Protein AF-A0A401GDJ6-F1 (afdb_monomer_lite)

Foldseek 3Di:
DDDDDDDDDDDDDDDDPDDDDDDDDDDDDDDDDDDDDDDDDDDDDDDDDDDDDDDDDDDDDDDPPDDPDPQQADWAWEFAQALVDRGTDIDIDTLPDFLVNVVVVNCVRNVCPVPPDDFFKWKDWPPDDPPDDTHTSDDRVSSNVVSVVQVVVCVVVVNPHIYMYIDTPVVVSVVSNVVVPPPPPPPPDDDDDDDDDDDDDDDDDDDPPCPVVVLVVLLVVQLVVQQPPPVPHNPFGWDQDPVRDTDTDDPVNVVVCSVVVVVPD

Radius of gyration: 34.54 Å; chains: 1; bounding box: 109×65×99 Å

Secondary structure (DSSP, 8-state):
--------------------------------------------------------------------SSGGG-EEEEEEE-SSSSSEEEEEEETT--HHHHHHHHHHHHT-TT-SSPPPPEEEETTS-TTSPPEE--SHHHHHHHHHHHHHHHHHTTSPPPPEEEE--HHHHHHHHHHH-PPP---S--PPP--------------TTHHHHHHHHHHHHHHHHHTT-TTT-TT--EEE-TTS-EEEPPHHHHHHHHHHHTS--

Sequence (265 aa):
MLQPDGERSDGAEETVVDDPLPNELSDAPSVKAVDKPKPKSKPHKALKKASTISKKKPVAKEVVEESSESTKDKKIVLLVSQARSEGSQRLSLTRGTSFEDALEIIHETIGCVDVTRKPSLSYKLWTATVKSDAINLGSEEDWAKCIGDIVDAENKKKGVTVPVKIVVPEQYMEFLRAHSKRPAAKPKGKKPALLNLDNSDPNDEGEDEGMAEKEKGFLTQLEKTLNNCQRCGTSKWCKIDQGGNHVNLTFNQHCGWQPALTVSH

pLDDT: mean 74.42, std 20.0, range [40.34, 97.88]

Structure (mmCIF, N/CA/C/O backbone):
data_AF-A0A401GDJ6-F1
#
_entry.id   AF-A0A401GDJ6-F1
#
loop_
_atom_site.group_PDB
_atom_site.id
_atom_site.type_symbol
_atom_site.label_atom_id
_atom_site.label_alt_id
_atom_site.label_comp_id
_atom_site.label_asym_id
_atom_site.label_entity_id
_atom_site.label_seq_id
_atom_site.pdbx_PDB_ins_code
_atom_site.Cartn_x
_atom_site.Cartn_y
_atom_site.Cartn_z
_atom_site.occupancy
_atom_site.B_iso_or_equiv
_atom_site.auth_seq_id
_atom_site.auth_comp_id
_atom_site.auth_asym_id
_atom_site.auth_atom_id
_atom_site.pdbx_PDB_model_num
ATOM 1 N N . MET A 1 1 ? 71.194 2.644 27.653 1.00 44.16 1 MET A N 1
ATOM 2 C CA . MET A 1 1 ? 71.837 3.680 26.824 1.00 44.16 1 MET A CA 1
ATOM 3 C C . MET A 1 1 ? 70.841 4.119 25.767 1.00 44.16 1 MET A C 1
ATOM 5 O O . MET A 1 1 ? 70.381 3.268 25.026 1.00 44.16 1 MET A O 1
ATOM 9 N N . LEU A 1 2 ? 70.538 5.420 25.783 1.00 49.56 2 LEU A N 1
ATOM 10 C CA . LEU A 1 2 ? 70.108 6.279 24.672 1.00 49.56 2 LEU A CA 1
ATOM 11 C C . LEU A 1 2 ? 68.802 5.935 23.931 1.00 49.56 2 LEU A C 1
ATOM 13 O O . LEU A 1 2 ? 68.778 5.166 22.977 1.00 49.56 2 LEU A O 1
ATOM 17 N N . GLN A 1 3 ? 67.746 6.646 24.342 1.00 53.81 3 GLN A N 1
ATOM 18 C CA . GLN A 1 3 ? 66.788 7.247 23.408 1.00 53.81 3 GLN A CA 1
ATOM 19 C C . GLN A 1 3 ? 67.531 8.172 22.426 1.00 53.81 3 GLN A C 1
ATOM 21 O O . GLN A 1 3 ? 68.592 8.707 22.773 1.00 53.81 3 GLN A O 1
ATOM 26 N N . PRO A 1 4 ? 66.950 8.403 21.242 1.00 66.00 4 PRO A N 1
ATOM 27 C CA . PRO A 1 4 ? 66.710 9.797 20.891 1.00 66.00 4 PRO A CA 1
ATOM 28 C C . PRO A 1 4 ? 65.297 10.074 20.366 1.00 66.00 4 PRO A C 1
ATOM 30 O O . PRO A 1 4 ? 64.699 9.296 19.624 1.00 66.00 4 PRO A O 1
ATOM 33 N N . ASP A 1 5 ? 64.834 11.237 20.805 1.00 59.84 5 ASP A N 1
ATOM 34 C CA . ASP A 1 5 ? 63.714 12.055 20.365 1.00 59.84 5 ASP A CA 1
ATOM 35 C C . ASP A 1 5 ? 63.804 12.524 18.901 1.00 59.84 5 ASP A C 1
ATOM 37 O O . ASP A 1 5 ? 64.889 12.624 18.328 1.00 59.84 5 ASP A O 1
ATOM 41 N N . GLY A 1 6 ? 62.650 12.931 18.360 1.00 50.62 6 GLY A N 1
ATOM 42 C CA . GLY A 1 6 ? 62.515 13.746 17.146 1.00 50.62 6 GLY A CA 1
ATOM 43 C C . GLY A 1 6 ? 61.484 13.157 16.174 1.00 50.62 6 GLY A C 1
ATOM 44 O O . GLY A 1 6 ? 61.516 11.970 15.897 1.00 50.62 6 GLY A O 1
ATOM 45 N N . GLU A 1 7 ? 60.510 13.868 15.614 1.00 57.75 7 GLU A N 1
ATOM 46 C CA . GLU A 1 7 ? 60.234 15.295 15.586 1.00 57.75 7 GLU A CA 1
ATOM 47 C C . GLU A 1 7 ? 58.733 15.542 15.377 1.00 57.75 7 GLU A C 1
ATOM 49 O O . GLU A 1 7 ? 57.966 14.731 14.862 1.00 57.75 7 GLU A O 1
ATOM 54 N N . ARG A 1 8 ? 58.376 16.735 15.821 1.00 56.50 8 ARG A N 1
ATOM 55 C CA . ARG A 1 8 ? 57.137 17.489 15.740 1.00 56.50 8 ARG A CA 1
ATOM 56 C C . ARG A 1 8 ? 56.761 17.837 14.291 1.00 56.50 8 ARG A C 1
ATOM 58 O O . ARG A 1 8 ? 57.614 18.238 13.508 1.00 56.50 8 ARG A O 1
ATOM 65 N N . SER A 1 9 ? 55.471 17.811 13.966 1.00 62.06 9 SER A N 1
ATOM 66 C CA . SER A 1 9 ? 54.908 18.693 12.935 1.00 62.06 9 SER A CA 1
ATOM 67 C C . SER A 1 9 ? 53.507 19.136 13.337 1.00 62.06 9 SER A C 1
ATOM 69 O O . SER A 1 9 ? 52.541 18.379 13.289 1.00 62.06 9 SER A O 1
ATOM 71 N N . ASP A 1 10 ? 53.478 20.383 13.802 1.00 53.69 10 ASP A N 1
ATOM 72 C CA . ASP A 1 10 ? 52.322 21.260 13.900 1.00 53.69 10 ASP A CA 1
ATOM 73 C C . ASP A 1 10 ? 51.739 21.557 12.505 1.00 53.69 10 ASP A C 1
ATOM 75 O O . ASP A 1 10 ? 52.491 21.752 11.551 1.00 53.69 10 ASP A O 1
ATOM 79 N N . GLY A 1 11 ? 50.417 21.738 12.444 1.00 45.34 11 GLY A N 1
ATOM 80 C CA . GLY A 1 11 ? 49.814 22.804 11.636 1.00 45.34 11 GLY A CA 1
ATOM 81 C C . GLY A 1 11 ? 49.193 22.427 10.288 1.00 45.34 11 GLY A C 1
ATOM 82 O O . GLY A 1 11 ? 49.900 22.207 9.313 1.00 45.34 11 GLY A O 1
ATOM 83 N N . ALA A 1 12 ? 47.857 22.460 10.239 1.00 51.00 12 ALA A N 1
ATOM 84 C CA . ALA A 1 12 ? 47.037 23.154 9.227 1.00 51.00 12 ALA A CA 1
ATOM 85 C C . ALA A 1 12 ? 45.558 22.832 9.529 1.00 51.00 12 ALA A C 1
ATOM 87 O O . ALA A 1 12 ? 45.098 21.715 9.321 1.00 51.00 12 ALA A O 1
ATOM 88 N N . GLU A 1 13 ? 44.899 23.679 10.317 1.00 59.06 13 GLU A N 1
ATOM 89 C CA . GLU A 1 13 ? 43.965 24.715 9.838 1.00 59.06 13 GLU A CA 1
ATOM 90 C C . GLU A 1 13 ? 42.582 24.159 9.460 1.00 59.06 13 GLU A C 1
ATOM 92 O O . GLU A 1 13 ? 42.305 23.756 8.332 1.00 59.06 13 GLU A O 1
ATOM 97 N N . GLU A 1 14 ? 41.694 24.196 10.461 1.00 50.81 14 GLU A N 1
ATOM 98 C CA . GLU A 1 14 ? 40.249 24.288 10.275 1.00 50.81 14 GLU A CA 1
ATOM 99 C C . GLU A 1 14 ? 39.927 25.512 9.411 1.00 50.81 14 GLU A C 1
ATOM 101 O O . GLU A 1 14 ? 40.161 26.650 9.813 1.00 50.81 14 GLU A O 1
ATOM 106 N N . THR A 1 15 ? 39.332 25.285 8.244 1.00 52.88 15 THR A N 1
ATOM 107 C CA . THR A 1 15 ? 38.603 26.331 7.525 1.00 52.88 15 THR A CA 1
ATOM 108 C C . THR A 1 15 ? 37.113 26.095 7.724 1.00 52.88 15 THR A C 1
ATOM 110 O O . THR A 1 15 ? 36.468 25.305 7.038 1.00 52.88 15 THR A O 1
ATOM 113 N N . VAL A 1 16 ? 36.580 26.791 8.727 1.00 52.69 16 VAL A N 1
ATOM 114 C CA . VAL A 1 16 ? 35.154 27.066 8.890 1.00 52.69 16 VAL A CA 1
ATOM 115 C C . VAL A 1 16 ? 34.752 27.977 7.731 1.00 52.69 16 VAL A C 1
ATOM 117 O O . VAL A 1 16 ? 35.078 29.162 7.727 1.00 52.69 16 VAL A O 1
ATOM 120 N N . VAL A 1 17 ? 34.098 27.421 6.712 1.00 59.78 17 VAL A N 1
ATOM 121 C CA . VAL A 1 17 ? 33.403 28.234 5.710 1.00 59.78 17 VAL A CA 1
ATOM 122 C C . VAL A 1 17 ? 32.010 28.543 6.236 1.00 59.78 17 VAL A C 1
ATOM 124 O O . VAL A 1 17 ? 31.116 27.701 6.258 1.00 59.78 17 VAL A O 1
ATOM 127 N N . ASP A 1 18 ? 31.921 29.768 6.737 1.00 57.28 18 ASP A N 1
ATOM 128 C CA . ASP A 1 18 ? 30.730 30.487 7.154 1.00 57.28 18 ASP A CA 1
ATOM 129 C C . ASP A 1 18 ? 29.690 30.512 6.020 1.00 57.28 18 ASP A C 1
ATOM 131 O O . ASP A 1 18 ? 30.022 30.737 4.854 1.00 57.28 18 ASP A O 1
ATOM 135 N N . ASP A 1 19 ? 28.445 30.234 6.392 1.00 52.53 19 ASP A N 1
ATOM 136 C CA . ASP A 1 19 ? 27.246 30.186 5.561 1.00 52.53 19 ASP A CA 1
ATOM 137 C C . ASP A 1 19 ? 26.635 31.597 5.462 1.00 52.53 19 ASP A C 1
ATOM 139 O O . ASP A 1 19 ? 26.074 32.087 6.447 1.00 52.53 19 ASP A O 1
ATOM 143 N N . PRO A 1 20 ? 26.704 32.291 4.308 1.00 64.94 20 PRO A N 1
ATOM 144 C CA . PRO A 1 20 ? 25.915 33.494 4.116 1.00 64.94 20 PRO A CA 1
ATOM 145 C C . PRO A 1 20 ? 24.519 33.126 3.603 1.00 64.94 20 PRO A C 1
ATOM 147 O O . PRO A 1 20 ? 24.290 32.974 2.401 1.00 64.94 20 PRO A O 1
ATOM 150 N N . LEU A 1 21 ? 23.563 33.065 4.530 1.00 56.19 21 LEU A N 1
ATOM 151 C CA . LEU A 1 21 ? 22.137 33.233 4.248 1.00 56.19 21 LEU A CA 1
ATOM 152 C C . LEU A 1 21 ? 21.886 34.575 3.530 1.00 56.19 21 LEU A C 1
ATOM 154 O O . LEU A 1 21 ? 22.148 35.630 4.117 1.00 56.19 21 LEU A O 1
ATOM 158 N N . PRO A 1 22 ? 21.278 34.598 2.331 1.00 63.59 22 PRO A N 1
ATOM 159 C CA . PRO A 1 22 ? 20.663 35.811 1.820 1.00 63.59 22 PRO A CA 1
ATOM 160 C C . PRO A 1 22 ? 19.285 35.994 2.468 1.00 63.59 22 PRO A C 1
ATOM 162 O O . PRO A 1 22 ? 18.273 35.432 2.050 1.00 63.59 22 PRO A O 1
ATOM 165 N N . ASN A 1 23 ? 19.272 36.811 3.516 1.00 54.41 23 ASN A N 1
ATOM 166 C CA . ASN A 1 23 ? 18.102 37.539 3.980 1.00 54.41 23 ASN A CA 1
ATOM 167 C C . ASN A 1 23 ? 17.940 38.773 3.087 1.00 54.41 23 ASN A C 1
ATOM 169 O O . ASN A 1 23 ? 18.720 39.696 3.267 1.00 54.41 23 ASN A O 1
ATOM 173 N N . GLU A 1 24 ? 16.952 38.824 2.186 1.00 54.72 24 GLU A N 1
ATOM 174 C CA . GLU A 1 24 ? 16.403 40.107 1.724 1.00 54.72 24 GLU A CA 1
ATOM 175 C C . GLU A 1 24 ? 14.886 40.059 1.509 1.00 54.72 24 GLU A C 1
ATOM 177 O O . GLU A 1 24 ? 14.325 39.236 0.785 1.00 54.72 24 GLU A O 1
ATOM 182 N N . LEU A 1 25 ? 14.260 41.001 2.215 1.00 53.94 25 LEU A N 1
ATOM 183 C CA . LEU A 1 25 ? 12.883 41.451 2.151 1.00 53.94 25 LEU A CA 1
ATOM 184 C C . LEU A 1 25 ? 12.511 41.985 0.763 1.00 53.94 25 LEU A C 1
ATOM 186 O O . LEU A 1 25 ? 13.298 42.678 0.128 1.00 53.94 25 LEU A O 1
ATOM 190 N N . SER A 1 26 ? 11.254 41.779 0.370 1.00 52.84 26 SER A N 1
ATOM 191 C CA . SER A 1 26 ? 10.421 42.682 -0.455 1.00 52.84 26 SER A CA 1
ATOM 192 C C . SER A 1 26 ? 9.142 41.920 -0.829 1.00 52.84 26 SER A C 1
ATOM 194 O O . SER A 1 26 ? 9.169 40.712 -1.020 1.00 52.84 26 SER A O 1
ATOM 196 N N . ASP A 1 27 ? 7.945 42.468 -0.956 1.00 55.56 27 ASP A N 1
ATOM 197 C CA . ASP A 1 27 ? 7.336 43.744 -0.611 1.00 55.56 27 ASP A CA 1
ATOM 198 C C . ASP A 1 27 ? 5.822 43.442 -0.649 1.00 55.56 27 ASP A C 1
ATOM 200 O O . ASP A 1 27 ? 5.357 42.661 -1.488 1.00 55.56 27 ASP A O 1
ATOM 204 N N . ALA A 1 28 ? 5.042 43.985 0.279 1.00 50.75 28 ALA A N 1
ATOM 205 C CA . ALA A 1 28 ? 3.606 43.740 0.358 1.00 50.75 28 ALA A CA 1
ATOM 206 C C . ALA A 1 28 ? 2.836 44.895 -0.295 1.00 50.75 28 ALA A C 1
ATOM 208 O O . ALA A 1 28 ? 2.932 46.019 0.196 1.00 50.75 28 ALA A O 1
ATOM 209 N N . PRO A 1 29 ? 1.958 44.665 -1.289 1.00 62.88 29 PRO A N 1
ATOM 210 C CA . PRO A 1 29 ? 0.959 45.663 -1.632 1.00 62.88 29 PRO A CA 1
ATOM 211 C C . PRO A 1 29 ? -0.306 45.497 -0.779 1.00 62.88 29 PRO A C 1
ATOM 213 O O . PRO A 1 29 ? -1.136 44.606 -0.960 1.00 62.88 29 PRO A O 1
ATOM 216 N N . SER A 1 30 ? -0.438 46.447 0.142 1.00 55.00 30 SER A N 1
ATOM 217 C CA . SER A 1 30 ? -1.667 46.887 0.798 1.00 55.00 30 SER A CA 1
ATOM 218 C C . SER A 1 30 ? -2.717 47.334 -0.227 1.00 55.00 30 SER A C 1
ATOM 220 O O . SER A 1 30 ? -2.467 48.260 -0.997 1.00 55.00 30 SER A O 1
ATOM 222 N N . VAL A 1 31 ? -3.922 46.751 -0.194 1.00 56.28 31 VAL A N 1
ATOM 223 C CA . VAL A 1 31 ? -5.122 47.374 -0.777 1.00 56.28 31 VAL A CA 1
ATOM 224 C C . VAL A 1 31 ? -6.309 47.315 0.179 1.00 56.28 31 VAL A C 1
ATOM 226 O O . VAL A 1 31 ? -6.546 46.345 0.894 1.00 56.28 31 VAL A O 1
ATOM 229 N N . LYS A 1 32 ? -6.992 48.457 0.213 1.00 53.06 32 LYS A N 1
ATOM 230 C CA . LYS A 1 32 ? -7.881 48.963 1.254 1.00 53.06 32 LYS A CA 1
ATOM 231 C C . LYS A 1 32 ? -9.305 48.407 1.174 1.00 53.06 32 LYS A C 1
ATOM 233 O O . LYS A 1 32 ? -9.806 48.039 0.118 1.00 53.06 32 LYS A O 1
ATOM 238 N N . ALA A 1 33 ? -9.945 48.463 2.337 1.00 49.34 33 ALA A N 1
ATOM 239 C CA . ALA A 1 33 ? -11.353 48.232 2.625 1.00 49.34 33 ALA A CA 1
ATOM 240 C C . ALA A 1 33 ? -12.342 49.096 1.817 1.00 49.34 33 ALA A C 1
ATOM 242 O O . ALA A 1 33 ? -12.068 50.265 1.547 1.00 49.34 33 ALA A O 1
ATOM 243 N N . VAL A 1 34 ? -13.548 48.553 1.594 1.00 53.41 34 VAL A N 1
ATOM 244 C CA . VAL A 1 34 ? -14.809 49.308 1.475 1.00 53.41 34 VAL A CA 1
ATOM 245 C C . VAL A 1 34 ? -15.905 48.592 2.281 1.00 53.41 34 VAL A C 1
ATOM 247 O O . VAL A 1 34 ? -15.944 47.368 2.383 1.00 53.41 34 VAL A O 1
ATOM 250 N N . ASP A 1 35 ? -16.744 49.415 2.901 1.00 48.50 35 ASP A N 1
ATOM 251 C CA . ASP A 1 35 ? -17.535 49.229 4.116 1.00 48.50 35 ASP A CA 1
ATOM 252 C C . ASP A 1 35 ? -19.052 49.071 3.807 1.00 48.50 35 ASP A C 1
ATOM 254 O O . ASP A 1 35 ? -19.576 49.830 2.997 1.00 48.50 35 ASP A O 1
ATOM 258 N N . LYS A 1 36 ? -19.743 48.185 4.563 1.00 52.12 36 LYS A N 1
ATOM 259 C CA . LYS A 1 36 ? -21.159 48.254 5.068 1.00 52.12 36 LYS A CA 1
ATOM 260 C C . LYS A 1 36 ? -22.384 48.220 4.102 1.00 52.12 36 LYS A C 1
ATOM 262 O O . LYS A 1 36 ? -22.220 48.447 2.913 1.00 52.12 36 LYS A O 1
ATOM 267 N N . PRO A 1 37 ? -23.661 48.085 4.591 1.00 55.03 37 PRO A N 1
ATOM 268 C CA . PRO A 1 37 ? -24.220 47.531 5.863 1.00 55.03 37 PRO A CA 1
ATOM 269 C C . PRO A 1 37 ? -25.553 46.686 5.771 1.00 55.03 37 PRO A C 1
ATOM 271 O O . PRO A 1 37 ? -26.359 46.920 4.885 1.00 55.03 37 PRO A O 1
ATOM 274 N N . LYS A 1 38 ? -25.798 45.805 6.787 1.00 50.12 38 LYS A N 1
ATOM 275 C CA . LYS A 1 38 ? -27.033 45.417 7.593 1.00 50.12 38 LYS A CA 1
ATOM 276 C C . LYS A 1 38 ? -28.486 45.390 6.987 1.00 50.12 38 LYS A C 1
ATOM 278 O O . LYS A 1 38 ? -28.727 46.011 5.969 1.00 50.12 38 LYS A O 1
ATOM 283 N N . PRO A 1 39 ? -29.562 44.963 7.724 1.00 62.47 39 PRO A N 1
ATOM 284 C CA . PRO A 1 39 ? -29.829 43.847 8.678 1.00 62.47 39 PRO A CA 1
ATOM 285 C C . PRO A 1 39 ? -31.218 43.141 8.456 1.00 62.47 39 PRO A C 1
ATOM 287 O O . PRO A 1 39 ? -32.022 43.621 7.665 1.00 62.47 39 PRO A O 1
ATOM 290 N N . LYS A 1 40 ? -31.550 42.075 9.227 1.00 47.69 40 LYS A N 1
ATOM 291 C CA . LYS A 1 40 ? -32.901 41.649 9.753 1.00 47.69 40 LYS A CA 1
ATOM 292 C C . LYS A 1 40 ? -32.753 40.253 10.422 1.00 47.69 40 LYS A C 1
ATOM 294 O O . LYS A 1 40 ? -32.312 39.335 9.752 1.00 47.69 40 LYS A O 1
ATOM 299 N N . SER A 1 41 ? -32.780 40.067 11.756 1.00 44.72 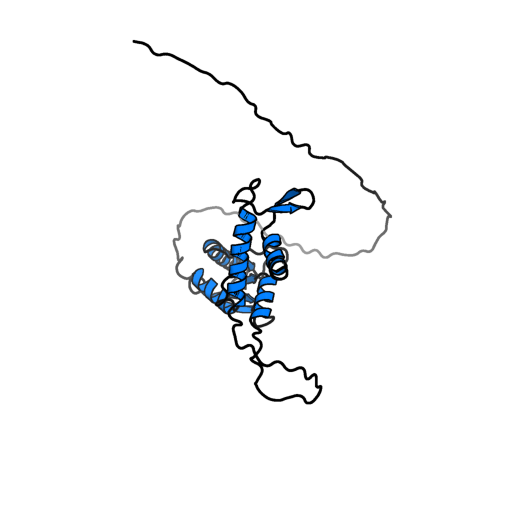41 SER A N 1
ATOM 300 C CA . SER A 1 41 ? -33.922 39.974 12.713 1.00 44.72 41 SER A CA 1
ATOM 301 C C . SER A 1 41 ? -34.962 38.900 12.300 1.00 44.72 41 SER A C 1
ATOM 303 O O . SER A 1 41 ? -35.372 38.905 11.150 1.00 44.72 41 SER A O 1
ATOM 305 N N . LYS A 1 42 ? -35.449 37.919 13.092 1.00 55.03 42 LYS A N 1
ATOM 306 C CA . LYS A 1 42 ? -35.684 37.667 14.545 1.00 55.03 42 LYS A CA 1
ATOM 307 C C . LYS A 1 42 ? -35.789 36.105 14.789 1.00 55.03 42 LYS A C 1
ATOM 309 O O . LYS A 1 42 ? -35.286 35.378 13.945 1.00 55.03 42 LYS A O 1
ATOM 314 N N . PRO A 1 43 ? -36.541 35.536 15.773 1.00 53.09 43 PRO A N 1
ATOM 315 C CA . PRO A 1 43 ? -36.258 35.359 17.211 1.00 53.09 43 PRO A CA 1
ATOM 316 C C . PRO A 1 43 ? -36.354 33.898 17.769 1.00 53.09 43 PRO A C 1
ATOM 318 O O . PRO A 1 43 ? -37.051 33.046 17.238 1.00 53.09 43 PRO A O 1
ATOM 321 N N . HIS A 1 44 ? -35.721 33.696 18.936 1.00 43.28 44 HIS A N 1
ATOM 322 C CA . HIS A 1 44 ? -36.062 32.861 20.116 1.00 43.28 44 HIS A CA 1
ATOM 323 C C . HIS A 1 44 ? -36.844 31.524 20.003 1.00 43.28 44 HIS A C 1
ATOM 325 O O . HIS A 1 44 ? -38.048 31.517 19.764 1.00 43.28 44 HIS A O 1
ATOM 331 N N . LYS A 1 45 ? -36.252 30.446 20.554 1.00 42.31 45 LYS A N 1
ATOM 332 C CA . LYS A 1 45 ? -36.901 29.690 21.649 1.00 42.31 45 LYS A CA 1
ATOM 333 C C . LYS A 1 45 ? -35.892 28.982 22.557 1.00 42.31 45 LYS A C 1
ATOM 335 O O . LYS A 1 45 ? -35.130 28.121 22.136 1.00 42.31 45 LYS A O 1
ATOM 340 N N . ALA A 1 46 ? -35.918 29.380 23.824 1.00 47.19 46 ALA A N 1
ATOM 341 C CA . ALA A 1 46 ? -35.263 28.708 24.931 1.00 47.19 46 ALA A CA 1
ATOM 342 C C . ALA A 1 46 ? -36.085 27.487 25.365 1.00 47.19 46 ALA A C 1
ATOM 344 O O . ALA A 1 46 ? -37.310 27.579 25.443 1.00 47.19 46 ALA A O 1
ATOM 345 N N . LEU A 1 47 ? -35.423 26.406 25.782 1.00 48.31 47 LEU A N 1
ATOM 346 C CA . LEU A 1 47 ? -35.918 25.626 26.910 1.00 48.31 47 LEU A CA 1
ATOM 347 C C . LEU A 1 47 ? -34.757 25.019 27.701 1.00 48.31 47 LEU A C 1
ATOM 349 O O . LEU A 1 47 ? -33.936 24.260 27.200 1.00 48.31 47 LEU A O 1
ATOM 353 N N . LYS A 1 48 ? -34.721 25.432 28.964 1.00 46.50 48 LYS A N 1
ATOM 354 C CA . LYS A 1 48 ? -33.883 24.947 30.053 1.00 46.50 48 LYS A CA 1
ATOM 355 C C . LYS A 1 48 ? -34.230 23.487 30.362 1.00 46.50 48 LYS A C 1
ATOM 357 O O . LYS A 1 48 ? -35.410 23.148 30.350 1.00 46.50 48 LYS A O 1
ATOM 362 N N . LYS A 1 49 ? -33.248 22.708 30.821 1.00 46.72 49 LYS A N 1
ATOM 363 C CA . LYS A 1 49 ? -33.364 21.945 32.076 1.00 46.72 49 LYS A CA 1
ATOM 364 C C . LYS A 1 49 ? -31.988 21.487 32.558 1.00 46.72 49 LYS A C 1
ATOM 366 O O . LYS A 1 49 ? -31.285 20.744 31.887 1.00 46.72 49 LYS A O 1
ATOM 371 N N . ALA A 1 50 ? -31.639 21.985 33.738 1.00 44.66 50 ALA A N 1
ATOM 372 C CA . ALA A 1 50 ? -30.599 21.454 34.597 1.00 44.66 50 ALA A CA 1
ATOM 373 C C . ALA A 1 50 ? -31.059 20.119 35.205 1.00 44.66 50 ALA A C 1
ATOM 375 O O . ALA A 1 50 ? -32.242 19.971 35.504 1.00 44.66 50 ALA A O 1
ATOM 376 N N . SER A 1 51 ? -30.128 19.194 35.438 1.00 44.62 51 SER A N 1
ATOM 377 C CA . SER A 1 51 ? -30.183 18.251 36.563 1.00 44.62 51 SER A CA 1
ATOM 378 C C . SER A 1 51 ? -28.795 17.611 36.711 1.00 44.62 51 SER A C 1
ATOM 380 O O . SER A 1 51 ? -28.342 16.911 35.817 1.00 44.62 51 SER A O 1
ATOM 382 N N . THR A 1 52 ? -27.956 18.123 37.605 1.00 40.34 52 THR A N 1
ATOM 383 C CA . THR A 1 52 ? -27.740 17.679 38.997 1.00 40.34 52 THR A CA 1
ATOM 384 C C . THR A 1 52 ? -26.492 16.806 39.102 1.00 40.34 52 THR A C 1
ATOM 386 O O . THR A 1 52 ? -26.425 15.671 38.645 1.00 40.34 52 THR A O 1
ATOM 389 N N . ILE A 1 53 ? -25.495 17.414 39.736 1.00 47.62 53 ILE A N 1
ATOM 390 C CA . ILE A 1 53 ? -24.278 16.835 40.293 1.00 47.62 53 ILE A CA 1
ATOM 391 C C . ILE A 1 53 ? -24.613 15.629 41.178 1.00 47.62 53 ILE A C 1
ATOM 393 O O . ILE A 1 53 ? -25.446 15.723 42.076 1.00 47.62 53 ILE A O 1
ATOM 397 N N . SER A 1 54 ? -23.872 14.533 41.023 1.00 47.06 54 SER A N 1
ATOM 398 C CA . SER A 1 54 ? -23.609 13.613 42.131 1.00 47.06 54 SER A CA 1
ATOM 399 C C . SER A 1 54 ? -22.185 13.083 42.041 1.00 47.06 54 SER A C 1
ATOM 401 O O . SER A 1 54 ? -21.840 12.242 41.219 1.00 47.06 54 SER A O 1
ATOM 403 N N . LYS A 1 55 ? -21.354 13.649 42.920 1.00 48.44 55 LYS A N 1
ATOM 404 C CA . LYS A 1 55 ? -20.055 13.129 43.340 1.00 48.44 55 LYS A CA 1
ATOM 405 C C . LYS A 1 55 ? -20.244 11.731 43.934 1.00 48.44 55 LYS A C 1
ATOM 407 O O . LYS A 1 55 ? -21.062 11.589 44.837 1.00 48.44 55 LYS A O 1
ATOM 412 N N . LYS A 1 56 ? -19.407 10.770 43.539 1.00 42.75 56 LYS A N 1
ATOM 413 C CA . LYS A 1 56 ? -18.831 9.750 44.433 1.00 42.75 56 LYS A CA 1
ATOM 414 C C . LYS A 1 56 ? -17.555 9.179 43.796 1.00 42.75 56 LYS A C 1
ATOM 416 O O . LYS A 1 56 ? -17.566 8.694 42.674 1.00 42.75 56 LYS A O 1
ATOM 421 N N . LYS A 1 57 ? -16.460 9.302 44.542 1.00 53.19 57 LYS A N 1
ATOM 422 C CA . LYS A 1 57 ? -15.126 8.695 44.385 1.00 53.19 57 LYS A CA 1
ATOM 423 C C . LYS A 1 57 ? -14.881 7.926 45.707 1.00 53.19 57 LYS A C 1
ATOM 425 O O . LYS A 1 57 ? -15.511 8.304 46.697 1.00 53.19 57 LYS A O 1
ATOM 430 N N . PRO A 1 58 ? -13.853 7.076 45.839 1.00 62.12 58 PRO A N 1
ATOM 431 C CA . PRO A 1 58 ? -13.542 5.809 45.164 1.00 62.12 58 PRO A CA 1
ATOM 432 C C . PRO A 1 58 ? -13.634 4.615 46.147 1.00 62.12 58 PRO A C 1
ATOM 434 O O . PRO A 1 58 ? -13.517 4.814 47.352 1.00 62.12 58 PRO A O 1
ATOM 437 N N . VAL A 1 59 ? -13.715 3.373 45.658 1.00 47.31 59 VAL A N 1
ATOM 438 C CA . VAL A 1 59 ? -13.265 2.186 46.416 1.00 47.31 59 VAL A CA 1
ATOM 439 C C . VAL A 1 59 ? -12.544 1.232 45.462 1.00 47.31 59 VAL A C 1
ATOM 441 O O . VAL A 1 59 ? -12.947 1.066 44.315 1.00 47.31 59 VAL A O 1
ATOM 444 N N . ALA A 1 60 ? -11.423 0.711 45.952 1.00 51.72 60 ALA A N 1
ATOM 445 C CA . ALA A 1 60 ? -10.446 -0.135 45.286 1.00 51.72 60 ALA A CA 1
ATOM 446 C C . ALA A 1 60 ? -10.861 -1.616 45.194 1.00 51.72 60 ALA A C 1
ATOM 448 O O . ALA A 1 60 ? -11.703 -2.058 45.972 1.00 51.72 60 ALA A O 1
ATOM 449 N N . LYS A 1 61 ? -10.104 -2.356 44.361 1.00 46.19 61 LYS A N 1
ATOM 450 C CA . LYS A 1 61 ? -10.125 -3.815 44.101 1.00 46.19 61 LYS A CA 1
ATOM 451 C C . LYS A 1 61 ? -11.302 -4.216 43.200 1.00 46.19 61 LYS A C 1
ATOM 453 O O . LYS A 1 61 ? -12.431 -3.859 43.480 1.00 46.19 61 LYS A O 1
ATOM 458 N N . GLU A 1 62 ? -11.092 -4.821 42.039 1.00 48.38 62 GLU A N 1
ATOM 459 C CA . GLU A 1 62 ? -10.316 -6.036 41.786 1.00 48.38 62 GLU A CA 1
ATOM 460 C C . GLU A 1 62 ? -9.597 -5.976 40.431 1.00 48.38 62 GLU A C 1
ATOM 462 O O . GLU A 1 62 ? -10.089 -5.389 39.467 1.00 48.38 62 GLU A O 1
ATOM 467 N N . VAL A 1 63 ? -8.419 -6.593 40.380 1.00 54.31 63 VAL A N 1
ATOM 468 C CA . VAL A 1 63 ? -7.706 -6.924 39.147 1.00 54.31 63 VAL A CA 1
ATOM 469 C C . VAL A 1 63 ? -8.527 -8.001 38.447 1.00 54.31 63 VAL A C 1
ATOM 471 O O . VAL A 1 63 ? -8.478 -9.165 38.822 1.00 54.31 63 VAL A O 1
ATOM 474 N N . VAL A 1 64 ? -9.327 -7.583 37.473 1.00 49.75 64 VAL A N 1
ATOM 475 C CA . VAL A 1 64 ? -10.029 -8.478 36.556 1.00 49.75 64 VAL A CA 1
ATOM 476 C C . VAL A 1 64 ? -9.069 -8.756 35.397 1.00 49.75 64 VAL A C 1
ATOM 478 O O . VAL A 1 64 ? -9.063 -8.057 34.385 1.00 49.75 64 VAL A O 1
ATOM 481 N N . GLU A 1 65 ? -8.190 -9.744 35.590 1.00 54.69 65 GLU A N 1
ATOM 482 C CA . GLU A 1 65 ? -7.636 -10.533 34.486 1.00 54.69 65 GLU A CA 1
ATOM 483 C C . GLU A 1 65 ? -8.793 -11.351 33.898 1.00 54.69 65 GLU A C 1
ATOM 485 O O . GLU A 1 65 ? -9.049 -12.478 34.312 1.00 54.69 65 GLU A O 1
ATOM 490 N N . GLU A 1 66 ? -9.554 -10.767 32.974 1.00 43.84 66 GLU A N 1
ATOM 491 C CA . GLU A 1 66 ? -10.641 -11.481 32.305 1.00 43.84 66 GLU A CA 1
ATOM 492 C C . GLU A 1 66 ? -10.603 -11.231 30.797 1.00 43.84 66 GLU A C 1
ATOM 494 O O . GLU A 1 66 ? -10.892 -10.146 30.294 1.00 43.84 66 GLU A O 1
ATOM 499 N N . SER A 1 67 ? -10.287 -12.320 30.093 1.00 47.22 67 SER A N 1
ATOM 500 C CA . SER A 1 67 ? -10.741 -12.634 28.738 1.00 47.22 67 SER A CA 1
ATOM 501 C C . SER A 1 67 ? -10.124 -11.832 27.585 1.00 47.22 67 SER A C 1
ATOM 503 O O . SER A 1 67 ? -10.798 -11.125 26.836 1.00 47.22 67 SER A O 1
ATOM 505 N N . SER A 1 68 ? -8.824 -12.023 27.359 1.00 48.12 68 SER A N 1
ATOM 506 C CA . SER A 1 68 ? -8.136 -11.607 26.126 1.00 48.12 68 SER A CA 1
ATOM 507 C C . SER A 1 68 ? -8.272 -12.611 24.960 1.00 48.12 68 SER A C 1
ATOM 509 O O . SER A 1 68 ? -7.706 -12.382 23.892 1.00 48.12 68 SER A O 1
ATOM 511 N N . GLU A 1 69 ? -9.054 -13.692 25.101 1.00 50.38 69 GLU A N 1
ATOM 512 C CA . GLU A 1 69 ? -8.951 -14.867 24.212 1.00 50.38 69 GLU A CA 1
ATOM 513 C C . GLU A 1 69 ? -10.014 -14.988 23.092 1.00 50.38 69 GLU A C 1
ATOM 515 O O . GLU A 1 69 ? -9.970 -15.933 22.313 1.00 50.38 69 GLU A O 1
ATOM 520 N N . SER A 1 70 ? -10.956 -14.043 22.937 1.00 54.34 70 SER A N 1
ATOM 521 C CA . SER A 1 70 ? -12.058 -14.166 21.943 1.00 54.34 70 SER A CA 1
ATOM 522 C C . SER A 1 70 ? -12.037 -13.158 20.784 1.00 54.34 70 SER A C 1
ATOM 524 O O . SER A 1 70 ? -12.958 -13.100 19.968 1.00 54.34 70 SER A O 1
ATOM 526 N N . THR A 1 71 ? -10.999 -12.328 20.663 1.00 59.44 71 THR A N 1
ATOM 527 C CA . THR A 1 71 ? -10.936 -11.305 19.599 1.00 59.44 71 THR A CA 1
ATOM 528 C C . THR A 1 71 ? -10.454 -11.841 18.249 1.00 59.44 71 THR A C 1
ATOM 530 O O . THR A 1 71 ? -10.573 -11.124 17.251 1.00 59.44 71 THR A O 1
ATOM 533 N N . LYS A 1 72 ? -9.967 -13.090 18.197 1.00 64.75 72 LYS A N 1
ATOM 534 C CA . LYS A 1 72 ? -9.381 -13.701 16.994 1.00 64.75 72 LYS A CA 1
ATOM 535 C C . LYS A 1 72 ? -10.402 -13.972 15.886 1.00 64.75 72 LYS A C 1
ATOM 537 O O . LYS A 1 72 ? -10.032 -13.875 14.725 1.00 64.75 72 LYS A O 1
ATOM 542 N N . ASP A 1 73 ? -11.679 -14.178 16.206 1.00 78.00 73 ASP A N 1
ATOM 543 C CA . ASP A 1 73 ? -12.706 -14.523 15.202 1.00 78.00 73 ASP A CA 1
ATOM 544 C C . ASP A 1 73 ? -13.349 -13.314 14.509 1.00 78.00 73 ASP A C 1
ATOM 546 O O . ASP A 1 73 ? -14.190 -13.449 13.614 1.00 78.00 73 ASP A O 1
ATOM 550 N N . LYS A 1 74 ? -12.988 -12.094 14.919 1.00 89.31 74 LYS A N 1
ATOM 551 C CA . LYS A 1 74 ? -13.562 -10.890 14.319 1.00 89.31 74 LYS A CA 1
ATOM 552 C C . LYS A 1 74 ? -12.973 -10.673 12.927 1.00 89.31 74 LYS A C 1
ATOM 554 O O . LYS A 1 74 ? -11.764 -10.758 12.723 1.00 89.31 74 LYS A O 1
ATOM 559 N N . LYS A 1 75 ? -13.846 -10.347 11.974 1.00 94.19 75 LYS A N 1
ATOM 560 C CA . LYS A 1 75 ? -13.463 -10.053 10.590 1.00 94.19 75 LYS A CA 1
ATOM 561 C C . LYS A 1 75 ? -13.067 -8.586 10.434 1.00 94.19 75 LYS A C 1
ATOM 563 O O . LYS A 1 75 ? -13.685 -7.710 11.038 1.00 94.19 75 LYS A O 1
ATOM 568 N N . ILE A 1 76 ? -12.069 -8.325 9.601 1.00 95.25 76 ILE A N 1
ATOM 569 C CA . ILE A 1 76 ? -11.692 -6.999 9.106 1.00 95.25 76 ILE A CA 1
ATOM 570 C C . ILE A 1 76 ? -12.080 -6.884 7.636 1.00 95.25 76 ILE A C 1
ATOM 572 O O . ILE A 1 76 ? -12.056 -7.869 6.900 1.00 95.25 76 ILE A O 1
ATOM 576 N N . VAL A 1 77 ? -12.458 -5.682 7.209 1.00 97.00 77 VAL A N 1
ATOM 577 C CA . VAL A 1 77 ? -12.870 -5.417 5.828 1.00 97.00 77 VAL A CA 1
ATOM 578 C C . VAL A 1 77 ? -11.871 -4.474 5.178 1.00 97.00 77 VAL A C 1
ATOM 580 O O . VAL A 1 77 ? -11.733 -3.332 5.613 1.00 97.00 77 VAL A O 1
ATOM 583 N N . LEU A 1 78 ? -11.230 -4.924 4.103 1.00 97.75 78 LEU A N 1
ATOM 584 C CA . LEU A 1 78 ? -10.321 -4.116 3.295 1.00 97.75 78 LEU A CA 1
ATOM 585 C C . LEU A 1 78 ? -10.974 -3.766 1.952 1.00 97.75 78 LEU A C 1
ATOM 587 O O . LEU A 1 78 ? -11.714 -4.564 1.383 1.00 97.75 78 LEU A O 1
ATOM 591 N N . LEU A 1 79 ? -10.699 -2.572 1.440 1.00 97.50 79 LEU A N 1
ATOM 592 C CA . LEU A 1 79 ? -11.057 -2.106 0.105 1.00 97.50 79 LEU A CA 1
ATOM 593 C C . LEU A 1 79 ? -9.760 -1.912 -0.678 1.00 97.50 79 LEU A C 1
ATOM 595 O O . LEU A 1 79 ? -9.018 -0.969 -0.405 1.00 97.50 79 LEU A O 1
ATOM 599 N N . VAL A 1 80 ? -9.486 -2.804 -1.624 1.00 97.56 80 VAL A N 1
ATOM 600 C CA . VAL A 1 80 ? -8.224 -2.856 -2.374 1.00 97.56 80 VAL A CA 1
ATOM 601 C C . VAL A 1 80 ? -8.488 -2.532 -3.837 1.00 97.56 80 VAL A C 1
ATOM 603 O O . VAL A 1 80 ? -9.353 -3.145 -4.456 1.00 97.56 80 VAL A O 1
ATOM 606 N N . SER A 1 81 ? -7.770 -1.563 -4.401 1.00 95.44 81 SER A N 1
ATOM 607 C CA . SER A 1 81 ? -7.863 -1.246 -5.831 1.00 95.44 81 SER A CA 1
ATOM 608 C C . SER A 1 81 ? -7.322 -2.392 -6.687 1.00 95.44 81 SER A C 1
ATOM 610 O O . SER A 1 81 ? -6.263 -2.939 -6.387 1.00 95.44 81 SER A O 1
ATOM 612 N N . GLN A 1 82 ? -8.021 -2.728 -7.770 1.00 94.56 82 GLN A N 1
ATOM 613 C CA . GLN A 1 82 ? -7.591 -3.767 -8.705 1.00 94.56 82 GLN A CA 1
ATOM 614 C C . GLN A 1 82 ? -6.964 -3.160 -9.959 1.00 94.56 82 GLN A C 1
ATOM 616 O O . GLN A 1 82 ? -7.390 -2.109 -10.424 1.00 94.56 82 GLN A O 1
ATOM 621 N N . ALA A 1 83 ? -5.978 -3.832 -10.555 1.00 91.81 83 ALA A N 1
ATOM 622 C CA . ALA A 1 83 ? -5.470 -3.416 -11.862 1.00 91.81 83 ALA A CA 1
ATOM 623 C C . ALA A 1 83 ? -6.399 -3.837 -13.011 1.00 91.81 83 ALA A C 1
ATOM 625 O O . ALA A 1 83 ? -6.462 -3.169 -14.037 1.00 91.81 83 ALA A O 1
ATOM 626 N N . ARG A 1 84 ? -7.132 -4.946 -12.853 1.00 87.69 84 ARG A N 1
ATOM 627 C CA . ARG A 1 84 ? -7.985 -5.512 -13.914 1.00 87.69 84 ARG A CA 1
ATOM 628 C C . ARG A 1 84 ? -9.332 -4.804 -14.075 1.00 87.69 84 ARG A C 1
ATOM 630 O O . ARG A 1 84 ? -9.979 -4.980 -15.102 1.00 87.69 84 ARG A O 1
ATOM 637 N N . SER A 1 85 ? -9.762 -4.032 -13.080 1.00 88.88 85 SER A N 1
ATOM 638 C CA . SER A 1 85 ? -11.026 -3.294 -13.098 1.00 88.88 85 SER A CA 1
ATOM 639 C C . SER A 1 85 ? -10.829 -1.893 -12.522 1.00 88.88 85 SER A C 1
ATOM 641 O O . SER A 1 85 ? -9.963 -1.689 -11.681 1.00 88.88 85 SER A O 1
ATOM 643 N N . GLU A 1 86 ? -11.638 -0.915 -12.935 1.00 83.75 86 GLU A N 1
ATOM 644 C CA . GLU A 1 86 ? -11.581 0.461 -12.396 1.00 83.75 86 GLU A CA 1
ATOM 645 C C . GLU A 1 86 ? -12.185 0.587 -10.978 1.00 83.75 86 GLU A C 1
ATOM 647 O O . GLU A 1 86 ? -12.539 1.676 -10.530 1.00 83.75 86 GLU A O 1
ATOM 652 N N . GLY A 1 87 ? -12.322 -0.528 -10.255 1.00 90.75 87 GLY A N 1
ATOM 653 C CA . GLY A 1 87 ? -12.973 -0.601 -8.953 1.00 90.75 87 GLY A CA 1
ATOM 654 C C . GLY A 1 87 ? -12.046 -1.001 -7.805 1.00 90.75 87 GLY A C 1
ATOM 655 O O . GLY A 1 87 ? -10.893 -1.400 -7.978 1.00 90.75 87 GLY A O 1
ATOM 656 N N . SER A 1 88 ? -12.600 -0.926 -6.594 1.00 94.75 88 SER A N 1
ATOM 657 C CA . SER A 1 88 ? -12.008 -1.541 -5.406 1.00 94.75 88 SER A CA 1
ATOM 658 C C . SER A 1 88 ? -12.731 -2.845 -5.076 1.00 94.75 88 SER A C 1
ATOM 660 O O . SER A 1 88 ? -13.960 -2.879 -5.002 1.00 94.75 88 SER A O 1
ATOM 662 N N . GLN A 1 89 ? -11.975 -3.908 -4.824 1.00 96.50 89 GLN A N 1
ATOM 663 C CA . GLN A 1 89 ? -12.490 -5.159 -4.289 1.00 96.50 89 GLN A CA 1
ATOM 664 C C . GLN A 1 89 ? -12.594 -5.086 -2.774 1.00 96.50 89 GLN A C 1
ATOM 666 O O . GLN A 1 89 ? -11.691 -4.602 -2.091 1.00 96.50 89 GLN A O 1
ATOM 671 N N . ARG A 1 90 ? -13.698 -5.611 -2.243 1.00 97.06 90 ARG A N 1
ATOM 672 C CA . ARG A 1 90 ? -13.894 -5.774 -0.808 1.00 97.06 90 ARG A CA 1
ATOM 673 C C . ARG A 1 90 ? -13.361 -7.135 -0.364 1.00 97.06 90 ARG A C 1
ATOM 675 O O . ARG A 1 90 ? -13.933 -8.158 -0.727 1.00 97.06 90 ARG A O 1
ATOM 682 N N . LEU A 1 91 ? -12.313 -7.136 0.449 1.00 96.94 91 LEU A N 1
ATOM 683 C CA . LEU A 1 91 ? -11.746 -8.328 1.074 1.00 96.94 91 LEU A CA 1
ATOM 684 C C . LEU A 1 91 ? -12.212 -8.418 2.524 1.00 96.94 91 LEU A C 1
ATOM 686 O O . LEU A 1 91 ? -12.330 -7.400 3.205 1.00 96.94 91 LEU A O 1
ATOM 690 N N . SER A 1 92 ? -12.494 -9.630 2.990 1.00 96.69 92 SER A N 1
ATOM 691 C CA . SER A 1 92 ? -12.808 -9.895 4.396 1.00 96.69 92 SER A CA 1
ATOM 692 C C . SER A 1 92 ? -11.759 -10.846 4.952 1.00 96.69 92 SER A C 1
ATOM 694 O O . SER A 1 92 ? -11.734 -12.004 4.551 1.00 96.69 92 SER A O 1
ATOM 696 N N . LEU A 1 93 ? -10.906 -10.352 5.846 1.00 96.25 93 LEU A N 1
ATOM 697 C CA . LEU A 1 93 ? -9.853 -11.135 6.498 1.00 96.25 93 LEU A CA 1
ATOM 698 C C . LEU A 1 93 ? -10.180 -11.337 7.977 1.00 96.25 93 LEU A C 1
ATOM 700 O O . LEU A 1 93 ? -11.065 -10.676 8.523 1.00 96.25 93 LEU A O 1
ATOM 704 N N . THR A 1 94 ? -9.466 -12.238 8.634 1.00 95.50 94 THR A N 1
ATOM 705 C CA . THR A 1 94 ? -9.585 -12.469 10.076 1.00 95.50 94 THR A CA 1
ATOM 706 C C . THR A 1 94 ? -8.597 -11.560 10.814 1.00 95.50 94 THR A C 1
ATOM 708 O O . THR A 1 94 ? -7.517 -11.279 10.307 1.00 95.50 94 THR A O 1
ATOM 711 N N . ARG A 1 95 ? -8.920 -11.076 12.022 1.00 93.12 95 ARG A N 1
ATOM 712 C CA . ARG A 1 95 ? -7.981 -10.232 12.800 1.00 93.12 95 ARG A CA 1
ATOM 713 C C . ARG A 1 95 ? -6.675 -10.924 13.166 1.00 93.12 95 ARG A C 1
ATOM 715 O O . ARG A 1 95 ? -5.689 -10.243 13.397 1.00 93.12 95 ARG A O 1
ATOM 722 N N . GLY A 1 96 ? -6.690 -12.250 13.254 1.00 93.44 96 GLY A N 1
ATOM 723 C CA . GLY A 1 96 ? -5.499 -13.055 13.509 1.00 93.44 96 GLY A CA 1
ATOM 724 C C . GLY A 1 96 ? -4.658 -13.357 12.268 1.00 93.44 96 GLY A C 1
ATOM 725 O O . GLY A 1 96 ? -3.715 -14.128 12.388 1.00 93.44 96 GLY A O 1
ATOM 726 N N . THR A 1 97 ? -5.005 -12.829 11.088 1.00 96.06 97 THR A N 1
ATOM 727 C CA . THR A 1 97 ? -4.213 -13.039 9.869 1.00 96.06 97 THR A CA 1
ATOM 728 C C . THR A 1 97 ? -2.844 -12.375 10.017 1.00 96.06 97 THR A C 1
ATOM 730 O O . THR A 1 97 ? -2.759 -11.204 10.407 1.00 96.06 97 THR A O 1
ATOM 733 N N . SER A 1 98 ? -1.787 -13.132 9.713 1.00 97.25 98 SER A N 1
ATOM 734 C CA . SER A 1 98 ? -0.412 -12.636 9.744 1.00 97.25 98 SER A CA 1
ATOM 735 C C . SER A 1 98 ? -0.209 -11.524 8.710 1.00 97.25 98 SER A C 1
ATOM 737 O O . SER A 1 98 ? -0.991 -11.377 7.766 1.00 97.25 98 SER A O 1
ATOM 739 N N . PHE A 1 99 ? 0.835 -10.716 8.889 1.00 97.75 99 PHE A N 1
ATOM 740 C CA . PHE A 1 99 ? 1.153 -9.663 7.928 1.00 97.75 99 PHE A CA 1
ATOM 741 C C . PHE A 1 99 ? 1.483 -10.231 6.539 1.00 97.75 99 PHE A C 1
ATOM 743 O O . PHE A 1 99 ? 1.007 -9.704 5.535 1.00 97.75 99 PHE A O 1
ATOM 750 N N . GLU A 1 100 ? 2.241 -11.325 6.485 1.00 97.88 100 GLU A N 1
ATOM 751 C CA . GLU A 1 100 ? 2.666 -11.981 5.244 1.00 97.88 100 GLU A CA 1
ATOM 752 C C . GLU A 1 100 ? 1.470 -12.536 4.461 1.00 97.88 100 GLU A C 1
ATOM 754 O O . GLU A 1 100 ? 1.315 -12.215 3.281 1.00 97.88 100 GLU A O 1
ATOM 759 N N . ASP A 1 101 ? 0.561 -13.255 5.132 1.00 97.81 101 ASP A N 1
ATOM 760 C CA . ASP A 1 101 ? -0.660 -13.781 4.505 1.00 97.81 101 ASP A CA 1
ATOM 761 C C . ASP A 1 101 ? -1.559 -12.641 4.003 1.00 97.81 101 ASP A C 1
ATOM 763 O O . ASP A 1 101 ? -2.122 -12.692 2.907 1.00 97.81 101 ASP A O 1
ATOM 767 N N . ALA A 1 102 ? -1.705 -11.575 4.799 1.00 97.56 102 ALA A N 1
ATOM 768 C CA . ALA A 1 102 ? -2.494 -10.413 4.404 1.00 97.56 102 ALA A CA 1
ATOM 769 C C . ALA A 1 102 ? -1.891 -9.720 3.173 1.00 97.56 102 ALA A C 1
ATOM 771 O O . ALA A 1 102 ? -2.631 -9.344 2.260 1.00 97.56 102 ALA A O 1
ATOM 772 N N . LEU A 1 103 ? -0.563 -9.570 3.126 1.00 97.44 103 LEU A N 1
ATOM 773 C CA . LEU A 1 103 ? 0.149 -9.011 1.980 1.00 97.44 103 LEU A CA 1
ATOM 774 C C . LEU A 1 103 ? -0.012 -9.864 0.728 1.00 97.44 103 LEU A C 1
ATOM 776 O O . LEU A 1 103 ? -0.243 -9.306 -0.344 1.00 97.44 103 LEU A O 1
ATOM 780 N N . GLU A 1 104 ? 0.098 -11.186 0.840 1.00 97.38 104 GLU A N 1
ATOM 781 C CA . GLU A 1 104 ? -0.088 -12.095 -0.289 1.00 97.38 104 GLU A CA 1
ATOM 782 C C . GLU A 1 104 ? -1.485 -11.922 -0.894 1.00 97.38 104 GLU A C 1
ATOM 784 O O . GLU A 1 104 ? -1.607 -11.647 -2.090 1.00 97.38 104 GLU A O 1
ATOM 789 N N . ILE A 1 105 ? -2.527 -11.930 -0.057 1.00 97.88 105 ILE A N 1
ATOM 790 C CA . ILE A 1 105 ? -3.916 -11.741 -0.500 1.00 97.88 105 ILE A CA 1
ATOM 791 C C . ILE A 1 105 ? -4.119 -10.350 -1.129 1.00 97.88 105 ILE A C 1
ATOM 793 O O . ILE A 1 105 ? -4.829 -10.206 -2.132 1.00 97.88 105 ILE A O 1
ATOM 797 N N . ILE A 1 106 ? -3.505 -9.300 -0.569 1.00 97.81 106 ILE A N 1
ATOM 798 C CA . ILE A 1 106 ? -3.566 -7.944 -1.136 1.00 97.81 106 ILE A CA 1
ATOM 799 C C . ILE A 1 106 ? -2.869 -7.902 -2.503 1.00 97.81 106 ILE A C 1
ATOM 801 O O . ILE A 1 106 ? -3.433 -7.354 -3.451 1.00 97.81 106 ILE A O 1
ATOM 805 N N . HIS A 1 107 ? -1.681 -8.491 -2.641 1.00 97.19 107 HIS A N 1
ATOM 806 C CA . HIS A 1 107 ? -0.942 -8.535 -3.904 1.00 97.19 107 HIS A CA 1
ATOM 807 C C . HIS A 1 107 ? -1.652 -9.372 -4.974 1.00 97.19 107 HIS A C 1
ATOM 809 O O . HIS A 1 107 ? -1.682 -8.971 -6.143 1.00 97.19 107 HIS A O 1
ATOM 815 N N . GLU A 1 108 ? -2.269 -10.486 -4.586 1.00 96.75 108 GLU A N 1
ATOM 816 C CA . GLU A 1 108 ? -3.142 -11.287 -5.448 1.00 96.75 108 GLU A CA 1
ATOM 817 C C . GLU A 1 108 ? -4.321 -10.457 -5.952 1.00 96.75 108 GLU A C 1
ATOM 819 O O . GLU A 1 108 ? -4.569 -10.384 -7.156 1.00 96.75 108 GLU A O 1
ATOM 824 N N . THR A 1 109 ? -4.977 -9.731 -5.047 1.00 96.69 109 THR A N 1
ATOM 825 C CA . THR A 1 109 ? -6.118 -8.866 -5.368 1.00 96.69 109 THR A CA 1
ATOM 826 C C . THR A 1 109 ? -5.743 -7.716 -6.305 1.00 96.69 109 THR A C 1
ATOM 828 O O . THR A 1 109 ? -6.486 -7.396 -7.236 1.00 96.69 109 THR A O 1
ATOM 831 N N . ILE A 1 110 ? -4.583 -7.091 -6.089 1.00 96.62 110 ILE A N 1
ATOM 832 C CA . ILE A 1 110 ? -4.049 -6.052 -6.982 1.00 96.62 110 ILE A CA 1
ATOM 833 C C . ILE A 1 110 ? -3.722 -6.652 -8.360 1.00 96.62 110 ILE A C 1
ATOM 835 O O . ILE A 1 110 ? -3.885 -5.978 -9.382 1.00 96.62 110 ILE A O 1
ATOM 839 N N . GLY A 1 111 ? -3.312 -7.923 -8.394 1.00 95.38 111 GLY A N 1
ATOM 840 C CA . GLY A 1 111 ? -2.858 -8.632 -9.587 1.00 95.38 111 GLY A CA 1
ATOM 841 C C . GLY A 1 111 ? -1.368 -8.437 -9.858 1.00 95.38 111 GLY A C 1
ATOM 842 O O . GLY A 1 111 ? -0.966 -8.391 -11.019 1.00 95.38 111 GLY A O 1
ATOM 843 N N . CYS A 1 112 ? -0.554 -8.276 -8.810 1.00 95.94 112 CYS A N 1
ATOM 844 C CA . CYS A 1 112 ? 0.889 -8.039 -8.915 1.00 95.94 112 CYS A CA 1
ATOM 845 C C . CYS A 1 112 ? 1.755 -9.198 -8.393 1.00 95.94 112 CYS A C 1
ATOM 847 O O . CYS A 1 112 ? 2.946 -9.006 -8.144 1.00 95.94 112 CYS A O 1
ATOM 849 N N . VAL A 1 113 ? 1.192 -10.401 -8.236 1.00 95.00 113 VAL A N 1
ATOM 850 C CA . VAL A 1 113 ? 1.914 -11.601 -7.759 1.00 95.00 113 VAL A CA 1
ATOM 851 C C . VAL A 1 113 ? 3.116 -11.926 -8.650 1.00 95.00 113 VAL A C 1
ATOM 853 O O . VAL A 1 113 ? 4.215 -12.101 -8.129 1.00 95.00 113 VAL A O 1
ATOM 856 N N . ASP A 1 114 ? 2.955 -11.846 -9.970 1.00 92.38 114 ASP A N 1
ATOM 857 C CA . ASP A 1 114 ? 4.010 -12.178 -10.942 1.00 92.38 114 ASP A CA 1
ATOM 858 C C . ASP A 1 114 ?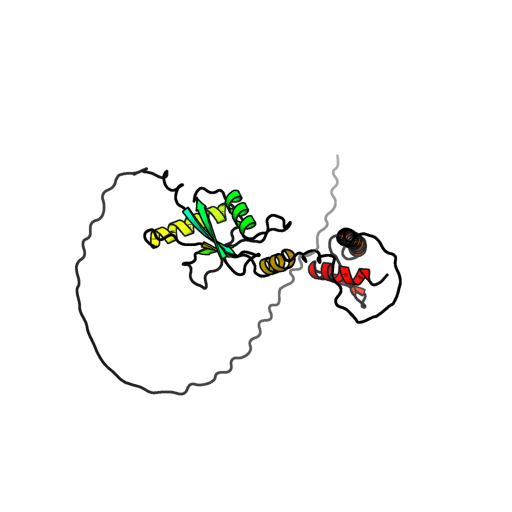 4.984 -11.021 -11.236 1.00 92.38 114 ASP A C 1
ATOM 860 O O . ASP A 1 114 ? 5.879 -11.142 -12.070 1.00 92.38 114 ASP A O 1
ATOM 864 N N . VAL A 1 115 ? 4.810 -9.863 -10.590 1.00 93.75 115 VAL A N 1
ATOM 865 C CA . VAL A 1 115 ? 5.644 -8.679 -10.837 1.00 93.75 115 VAL A CA 1
ATOM 866 C C . VAL A 1 115 ? 6.831 -8.663 -9.879 1.00 93.75 115 VAL A C 1
ATOM 868 O O . VAL A 1 115 ? 6.647 -8.721 -8.660 1.00 93.75 115 VAL A O 1
ATOM 871 N N . THR A 1 116 ? 8.042 -8.513 -10.429 1.00 92.69 116 THR A N 1
ATOM 872 C CA . THR A 1 116 ? 9.314 -8.491 -9.683 1.00 92.69 116 THR A CA 1
ATOM 873 C C . THR A 1 116 ? 9.349 -7.400 -8.616 1.00 92.69 116 THR A C 1
ATOM 875 O O . THR A 1 116 ? 9.844 -7.613 -7.514 1.00 92.69 116 THR A O 1
ATOM 878 N N . ARG A 1 117 ? 8.806 -6.218 -8.929 1.00 94.56 117 ARG A N 1
ATOM 879 C CA . ARG A 1 117 ? 8.745 -5.083 -8.005 1.00 94.56 117 ARG A CA 1
ATOM 880 C C . ARG A 1 117 ? 7.334 -4.929 -7.449 1.00 94.56 117 ARG A C 1
ATOM 882 O O . ARG A 1 117 ? 6.417 -4.569 -8.187 1.00 94.56 117 ARG A O 1
ATOM 889 N N . LYS A 1 118 ? 7.175 -5.170 -6.148 1.00 96.00 118 LYS A N 1
ATOM 890 C CA . LYS A 1 118 ? 5.912 -4.968 -5.424 1.00 96.00 118 LYS A CA 1
ATOM 891 C C . LYS A 1 118 ? 5.654 -3.475 -5.170 1.00 96.00 118 LYS A C 1
ATOM 893 O O . LYS A 1 118 ? 6.617 -2.708 -5.061 1.00 96.00 118 LYS A O 1
ATOM 898 N N . PRO A 1 119 ? 4.385 -3.035 -5.116 1.00 96.94 119 PRO A N 1
ATOM 899 C CA . PRO A 1 119 ? 4.068 -1.649 -4.803 1.00 96.94 119 PRO A CA 1
ATOM 900 C C . PRO A 1 119 ? 4.314 -1.346 -3.324 1.00 96.94 119 PRO A C 1
ATOM 902 O O . PRO A 1 119 ? 4.142 -2.208 -2.469 1.00 96.94 119 PRO A O 1
ATOM 905 N N . SER A 1 120 ? 4.625 -0.089 -3.012 1.00 96.94 120 SER A N 1
ATOM 906 C CA . SER A 1 120 ? 4.496 0.413 -1.643 1.00 96.94 120 SER A CA 1
ATOM 907 C C . SER A 1 120 ? 3.013 0.525 -1.291 1.00 96.94 120 SER A C 1
ATOM 909 O O . SER A 1 120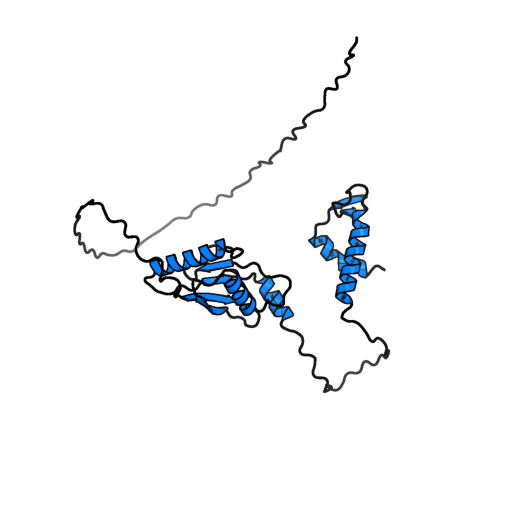 ? 2.266 1.192 -2.014 1.00 96.94 120 SER A O 1
ATOM 911 N N . LEU A 1 121 ? 2.588 -0.102 -0.200 1.00 97.69 121 LEU A N 1
ATOM 912 C CA . LEU A 1 121 ? 1.202 -0.066 0.251 1.00 97.69 121 LEU A CA 1
ATOM 913 C C . LEU A 1 121 ? 1.025 0.977 1.350 1.00 97.69 121 LEU A C 1
ATOM 915 O O . LEU A 1 121 ? 1.906 1.228 2.168 1.00 97.69 121 LEU A O 1
ATOM 919 N N . SER A 1 122 ? -0.136 1.611 1.371 1.00 97.88 122 SER A N 1
ATOM 920 C CA . SER A 1 122 ? -0.543 2.474 2.476 1.00 97.88 122 SER A CA 1
ATOM 921 C C . SER A 1 122 ? -2.019 2.258 2.764 1.00 97.88 122 SER A C 1
ATOM 923 O O . SER A 1 122 ? -2.760 1.791 1.900 1.00 97.88 122 SER A O 1
ATOM 925 N N . TYR A 1 123 ? -2.481 2.588 3.962 1.00 97.81 123 TYR A N 1
ATOM 926 C CA . TYR A 1 123 ? -3.877 2.428 4.340 1.00 97.81 123 TYR A CA 1
ATOM 927 C C . TYR A 1 123 ? -4.489 3.729 4.851 1.00 97.81 123 TYR A C 1
ATOM 929 O O . TYR A 1 123 ? -3.816 4.632 5.351 1.00 97.81 123 TYR A O 1
ATOM 937 N N . LYS A 1 124 ? -5.810 3.820 4.709 1.00 97.19 124 LYS A N 1
ATOM 938 C CA . LYS A 1 124 ? -6.626 4.892 5.269 1.00 97.19 124 LYS A CA 1
ATOM 939 C C . LYS A 1 124 ? -7.949 4.322 5.749 1.00 97.19 124 LYS A C 1
ATOM 941 O O . LYS A 1 124 ? -8.665 3.672 4.985 1.00 97.19 124 LYS A O 1
ATOM 946 N N . LEU A 1 125 ? -8.307 4.582 7.004 1.00 95.50 125 LEU A N 1
ATOM 947 C CA . LEU A 1 125 ? -9.638 4.228 7.493 1.00 95.50 125 LEU A CA 1
ATOM 948 C C . LEU A 1 125 ? -10.688 4.983 6.673 1.00 95.50 125 LEU A C 1
ATOM 950 O O . LEU A 1 125 ? -10.575 6.195 6.485 1.00 95.50 125 LEU A O 1
ATOM 954 N N . TRP A 1 126 ? -11.754 4.309 6.243 1.00 91.62 126 TRP A N 1
ATOM 955 C CA . TRP A 1 126 ? -12.836 4.959 5.489 1.00 91.62 126 TRP A CA 1
ATOM 956 C C . TRP A 1 126 ? -13.498 6.108 6.259 1.00 91.62 126 TRP A C 1
ATOM 958 O O . TRP A 1 126 ? -14.084 7.024 5.691 1.00 91.62 126 TRP A O 1
ATOM 968 N N . THR A 1 127 ? -13.409 6.053 7.584 1.00 90.50 127 THR A N 1
ATOM 969 C CA . THR A 1 127 ? -13.982 7.043 8.493 1.00 90.50 127 THR A CA 1
ATOM 970 C C . THR A 1 127 ? -13.043 8.201 8.794 1.00 90.50 127 THR A C 1
ATOM 972 O O . THR A 1 127 ? -13.457 9.134 9.480 1.00 90.50 127 THR A O 1
ATOM 975 N N . ALA A 1 128 ? -11.786 8.128 8.353 1.00 88.38 128 ALA A N 1
ATOM 976 C CA . ALA A 1 128 ? -10.827 9.196 8.554 1.00 88.38 128 ALA A CA 1
ATOM 977 C C . ALA A 1 128 ? -11.207 10.423 7.714 1.00 88.38 128 ALA A C 1
ATOM 979 O O . ALA A 1 128 ? -11.865 10.327 6.676 1.00 88.38 128 ALA A O 1
ATOM 980 N N . THR A 1 129 ? -10.796 11.604 8.171 1.00 86.69 129 THR A N 1
ATOM 981 C CA . THR A 1 129 ? -11.054 12.848 7.443 1.00 86.69 129 THR A CA 1
ATOM 982 C C . THR A 1 129 ? -10.402 12.790 6.062 1.00 86.69 129 THR A C 1
ATOM 984 O O . THR A 1 129 ? -9.326 12.213 5.888 1.00 86.69 129 THR A O 1
ATOM 987 N N . VAL A 1 130 ? -11.017 13.423 5.060 1.00 85.31 130 VAL A N 1
ATOM 988 C CA . VAL A 1 130 ? -10.494 13.419 3.679 1.00 85.31 130 VAL A CA 1
ATOM 989 C C . VAL A 1 130 ? -9.042 13.916 3.619 1.00 85.31 130 VAL A C 1
ATOM 991 O O . VAL A 1 130 ? -8.265 13.392 2.832 1.00 85.31 130 VAL A O 1
ATOM 994 N N . LYS A 1 131 ? -8.650 14.819 4.526 1.00 90.50 131 LYS A N 1
ATOM 995 C CA . LYS A 1 131 ? -7.301 15.397 4.626 1.00 90.50 131 LYS A CA 1
ATOM 996 C C . LYS A 1 131 ? -6.281 14.583 5.432 1.00 90.50 131 LYS A C 1
ATOM 998 O O . LYS A 1 131 ? -5.145 15.014 5.524 1.00 90.50 131 LYS A O 1
ATOM 1003 N N . SER A 1 132 ? -6.671 13.474 6.061 1.00 92.06 132 SER A N 1
ATOM 1004 C CA . SER A 1 132 ? -5.694 12.635 6.770 1.00 92.06 132 SER A CA 1
ATOM 1005 C C . SER A 1 132 ? -4.755 11.945 5.783 1.00 92.06 132 SER A C 1
ATOM 1007 O O . SER A 1 132 ? -5.209 11.437 4.751 1.00 92.06 132 SER A O 1
ATOM 1009 N N . ASP A 1 133 ? -3.466 11.938 6.101 1.00 94.31 133 ASP A N 1
ATOM 1010 C CA . ASP A 1 133 ? -2.461 11.255 5.297 1.00 94.31 133 ASP A CA 1
ATOM 1011 C C . ASP A 1 133 ? -2.646 9.738 5.373 1.00 94.31 133 ASP A C 1
ATOM 1013 O O . ASP A 1 133 ? -3.174 9.200 6.352 1.00 94.31 133 ASP A O 1
ATOM 1017 N N . ALA A 1 134 ? -2.260 9.047 4.301 1.00 95.94 134 ALA A N 1
ATOM 1018 C CA . ALA A 1 134 ? -2.234 7.593 4.301 1.00 95.94 134 ALA A CA 1
ATOM 1019 C C . ALA A 1 134 ? -1.068 7.109 5.175 1.00 95.94 134 ALA A C 1
ATOM 1021 O O . ALA A 1 134 ? 0.020 7.683 5.143 1.00 95.94 134 ALA A O 1
ATOM 1022 N N . ILE A 1 135 ? -1.302 6.058 5.954 1.00 97.31 135 ILE A N 1
ATOM 1023 C CA . ILE A 1 135 ? -0.288 5.464 6.828 1.00 97.31 135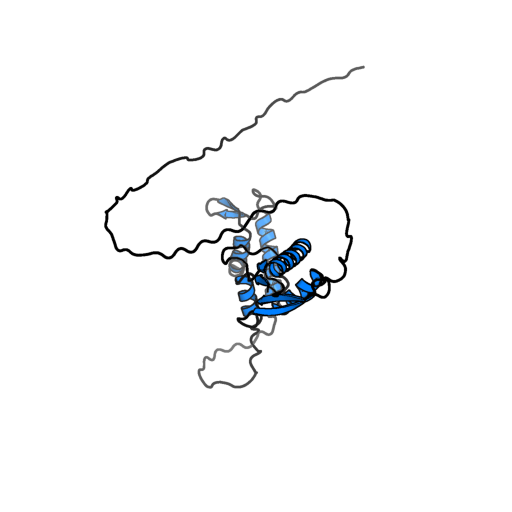 ILE A CA 1
ATOM 1024 C C . ILE A 1 135 ? 0.394 4.338 6.053 1.00 97.31 135 ILE A C 1
ATOM 1026 O O . ILE A 1 135 ? -0.286 3.579 5.363 1.00 97.31 135 ILE A O 1
ATOM 1030 N N . ASN A 1 136 ? 1.722 4.245 6.134 1.00 97.69 136 ASN A N 1
ATOM 1031 C CA . ASN A 1 136 ? 2.473 3.181 5.471 1.00 97.69 136 ASN A CA 1
ATOM 1032 C C . ASN A 1 136 ? 2.024 1.802 5.987 1.00 97.69 136 ASN A C 1
ATOM 1034 O O . ASN A 1 136 ? 1.660 1.662 7.152 1.00 97.69 136 ASN A O 1
ATOM 1038 N N . LEU A 1 137 ? 2.003 0.814 5.096 1.00 97.38 137 LEU A N 1
ATOM 1039 C CA . LEU A 1 137 ? 1.734 -0.581 5.413 1.00 97.38 137 LEU A CA 1
ATOM 1040 C C . LEU A 1 137 ? 2.889 -1.434 4.880 1.00 97.38 137 LEU A C 1
ATOM 1042 O O . LEU A 1 137 ? 2.726 -2.178 3.911 1.00 97.38 137 LEU A O 1
ATOM 1046 N N . GLY A 1 138 ? 4.074 -1.238 5.463 1.00 96.00 138 GLY A N 1
ATOM 1047 C CA . GLY A 1 138 ? 5.322 -1.837 4.990 1.00 96.00 138 GLY A CA 1
ATOM 1048 C C . GLY A 1 138 ? 5.897 -2.911 5.909 1.00 96.00 138 GLY A C 1
ATOM 1049 O O . GLY A 1 138 ? 6.733 -3.689 5.453 1.00 96.00 138 GLY A O 1
ATOM 1050 N N . SER A 1 139 ? 5.458 -2.971 7.167 1.00 97.69 139 SER A N 1
ATOM 1051 C CA . SER A 1 139 ? 5.963 -3.923 8.158 1.00 97.69 139 SER A CA 1
ATOM 1052 C C . SER A 1 139 ? 4.856 -4.577 8.990 1.00 97.69 139 SER A C 1
ATOM 1054 O O . SER A 1 139 ? 3.688 -4.178 8.951 1.00 97.69 139 SER A O 1
ATOM 1056 N N . GLU A 1 140 ? 5.234 -5.587 9.775 1.00 97.62 140 GLU A N 1
ATOM 1057 C CA . GLU A 1 140 ? 4.325 -6.260 10.703 1.00 97.62 140 GLU A CA 1
ATOM 1058 C C . GLU A 1 140 ? 3.803 -5.302 11.787 1.00 97.62 140 GLU A C 1
ATOM 1060 O O . GLU A 1 140 ? 2.626 -5.355 12.154 1.00 97.62 140 GLU A O 1
ATOM 1065 N N . GLU A 1 141 ? 4.629 -4.359 12.250 1.00 97.88 141 GLU A N 1
ATOM 1066 C CA . GLU A 1 141 ? 4.214 -3.334 13.211 1.00 97.88 141 GLU A CA 1
ATOM 1067 C C . GLU A 1 141 ? 3.155 -2.396 12.618 1.00 97.88 141 GLU A C 1
ATOM 1069 O O . GLU A 1 141 ? 2.182 -2.053 13.298 1.00 97.88 141 GLU A O 1
ATOM 1074 N N . ASP A 1 142 ? 3.301 -2.017 11.344 1.00 97.75 142 ASP A N 1
ATOM 1075 C CA . ASP A 1 142 ? 2.303 -1.215 10.631 1.00 97.75 142 ASP A CA 1
ATOM 1076 C C . ASP A 1 142 ? 0.973 -1.972 10.500 1.00 97.75 142 ASP A C 1
ATOM 1078 O O . ASP A 1 142 ? -0.104 -1.385 10.642 1.00 97.75 142 ASP A O 1
ATOM 1082 N N . TRP A 1 143 ? 1.024 -3.287 10.271 1.00 97.44 143 TRP A N 1
ATOM 1083 C CA . TRP A 1 143 ? -0.165 -4.137 10.213 1.00 97.44 143 TRP A CA 1
ATOM 1084 C C . TRP A 1 143 ? -0.863 -4.263 11.566 1.00 97.44 143 TRP A C 1
ATOM 1086 O O . TRP A 1 143 ? -2.080 -4.072 11.651 1.00 97.44 143 TRP A O 1
ATOM 1096 N N . ALA A 1 144 ? -0.109 -4.493 12.642 1.00 96.88 144 ALA A N 1
ATOM 1097 C CA . ALA A 1 144 ? -0.648 -4.510 13.998 1.00 96.88 144 ALA A CA 1
ATOM 1098 C C . ALA A 1 144 ? -1.305 -3.166 14.357 1.00 96.88 144 ALA A C 1
ATOM 1100 O O . ALA A 1 144 ? -2.406 -3.133 14.919 1.00 96.88 144 ALA A O 1
ATOM 1101 N N . LYS A 1 145 ? -0.679 -2.050 13.963 1.00 97.12 145 LYS A N 1
ATOM 1102 C CA . LYS A 1 145 ? -1.237 -0.704 14.126 1.00 97.12 145 LYS A CA 1
ATOM 1103 C C . LYS A 1 145 ? -2.517 -0.507 13.313 1.00 97.12 145 LYS A C 1
ATOM 1105 O O . LYS A 1 145 ? -3.497 -0.003 13.855 1.00 97.12 145 LYS A O 1
ATOM 1110 N N . CYS A 1 146 ? -2.546 -0.962 12.061 1.00 97.25 146 CYS A N 1
ATOM 1111 C CA . CYS A 1 146 ? -3.738 -0.937 11.214 1.00 97.25 146 CYS A CA 1
ATOM 1112 C C . CYS A 1 146 ? -4.907 -1.689 11.869 1.00 97.25 146 CYS A C 1
ATOM 1114 O O . CYS A 1 146 ? -6.019 -1.163 11.951 1.00 97.25 146 CYS A O 1
ATOM 1116 N N . ILE A 1 147 ? -4.660 -2.887 12.410 1.00 96.69 147 ILE A N 1
ATOM 1117 C CA . ILE A 1 147 ? -5.675 -3.650 13.148 1.00 96.69 147 ILE A CA 1
ATOM 1118 C C . ILE A 1 147 ? -6.149 -2.870 14.381 1.00 96.69 147 ILE A C 1
ATOM 1120 O O . ILE A 1 147 ? -7.359 -2.772 14.603 1.00 96.69 147 ILE A O 1
ATOM 1124 N N . GLY A 1 148 ? -5.230 -2.287 15.157 1.00 95.88 148 GLY A N 1
ATOM 1125 C CA . GLY A 1 148 ? -5.553 -1.446 16.314 1.00 95.88 148 GLY A CA 1
ATOM 1126 C C . GLY A 1 148 ? -6.456 -0.264 15.953 1.00 95.88 148 GLY A C 1
ATOM 1127 O O . GLY A 1 148 ? -7.508 -0.075 16.565 1.00 95.88 148 GLY A O 1
ATOM 1128 N N . ASP A 1 149 ? -6.116 0.459 14.887 1.00 96.00 149 ASP A N 1
ATOM 1129 C CA . ASP A 1 149 ? -6.891 1.585 14.362 1.00 96.00 149 ASP A CA 1
ATOM 1130 C C . ASP A 1 149 ? -8.320 1.170 13.961 1.00 96.00 149 ASP A C 1
ATOM 1132 O O . ASP A 1 149 ? -9.285 1.902 14.218 1.00 96.00 149 ASP A O 1
ATOM 1136 N N . ILE A 1 150 ? -8.486 -0.017 13.361 1.00 94.75 150 ILE A N 1
ATOM 1137 C CA . ILE A 1 150 ? -9.804 -0.590 13.039 1.00 94.75 150 ILE A CA 1
ATOM 1138 C C . ILE A 1 150 ? -10.588 -0.860 14.322 1.00 94.75 150 ILE A C 1
ATOM 1140 O O . ILE A 1 150 ? -11.747 -0.454 14.425 1.00 94.75 150 ILE A O 1
ATOM 1144 N N . VAL A 1 151 ? -9.974 -1.530 15.302 1.00 93.94 151 VAL A N 1
ATOM 1145 C CA . VAL A 1 151 ? -10.623 -1.858 16.581 1.00 93.94 151 VAL A CA 1
ATOM 1146 C C . VAL A 1 151 ? -11.089 -0.588 17.289 1.00 93.94 151 VAL A C 1
ATOM 1148 O O . VAL A 1 151 ? -12.243 -0.507 17.715 1.00 93.94 151 VAL A O 1
ATOM 1151 N N . ASP A 1 152 ? -10.240 0.433 17.351 1.00 93.88 152 ASP A N 1
ATOM 1152 C CA . ASP A 1 152 ? -10.569 1.722 17.950 1.00 93.88 152 ASP A CA 1
ATOM 1153 C C . ASP A 1 152 ? -11.716 2.424 17.223 1.00 93.88 152 ASP A C 1
ATOM 1155 O O . ASP A 1 152 ? -12.616 2.991 17.855 1.00 93.88 152 ASP A O 1
ATOM 1159 N N . ALA A 1 153 ? -11.714 2.389 15.890 1.00 93.62 153 ALA A N 1
ATOM 1160 C CA . ALA A 1 153 ? -12.771 2.981 15.084 1.00 93.62 153 ALA A CA 1
ATOM 1161 C C . ALA A 1 153 ? -14.116 2.258 15.270 1.00 93.62 153 ALA A C 1
ATOM 1163 O O . ALA A 1 153 ? -15.157 2.914 15.385 1.00 93.62 153 ALA A O 1
ATOM 1164 N N . GLU A 1 154 ? -14.115 0.930 15.350 1.00 92.50 154 GLU A N 1
ATOM 1165 C CA . GLU A 1 154 ? -15.319 0.134 15.596 1.00 92.50 154 GLU A CA 1
ATOM 1166 C C . GLU A 1 154 ? -15.867 0.315 17.015 1.00 92.50 154 GLU A C 1
ATOM 1168 O O . GLU A 1 154 ? -17.083 0.452 17.195 1.00 92.50 154 GLU A O 1
ATOM 1173 N N . ASN A 1 155 ? -14.983 0.380 18.016 1.00 92.06 155 ASN A N 1
ATOM 1174 C CA . ASN A 1 155 ? -15.348 0.645 19.408 1.00 92.06 155 ASN A CA 1
ATOM 1175 C C . ASN A 1 155 ? -16.035 2.012 19.535 1.00 92.06 155 ASN A C 1
ATOM 1177 O O . ASN A 1 155 ? -17.082 2.132 20.174 1.00 92.06 155 ASN A O 1
ATOM 1181 N N . LYS A 1 156 ? -15.519 3.034 18.839 1.00 92.75 156 LYS A N 1
ATOM 1182 C CA . LYS A 1 156 ? -16.142 4.369 18.767 1.00 92.75 156 LYS A CA 1
ATOM 1183 C C . LYS A 1 156 ? -17.516 4.345 18.088 1.00 92.75 156 LYS A C 1
ATOM 1185 O O . LYS A 1 156 ? -18.368 5.172 18.410 1.00 92.75 156 LYS A O 1
ATOM 1190 N N . LYS A 1 157 ? -17.752 3.410 17.162 1.00 88.44 157 LYS A N 1
ATOM 1191 C CA . LYS A 1 157 ? -18.988 3.303 16.367 1.00 88.44 157 LYS A CA 1
ATOM 1192 C C . LYS A 1 157 ? -19.962 2.215 16.828 1.00 88.44 157 LYS A C 1
ATOM 1194 O O . LYS A 1 157 ? -20.930 1.952 16.120 1.00 88.44 157 LYS A O 1
ATOM 1199 N N . LYS A 1 158 ? -19.765 1.632 18.016 1.00 87.50 158 LYS A N 1
ATOM 1200 C CA . LYS A 1 158 ? -20.670 0.639 18.631 1.00 87.50 158 LYS A CA 1
ATOM 1201 C C . LYS A 1 158 ? -20.942 -0.583 17.738 1.00 87.50 158 LYS A C 1
ATOM 1203 O O . LYS A 1 158 ? -22.091 -0.961 17.532 1.00 87.50 158 LYS A O 1
ATOM 1208 N N . GLY A 1 159 ? -19.885 -1.204 17.214 1.00 80.62 159 GLY A N 1
ATOM 1209 C CA . GLY A 1 159 ? -19.985 -2.491 16.509 1.00 80.62 159 GLY A CA 1
ATOM 1210 C C . GLY A 1 159 ? -20.278 -2.400 15.009 1.00 80.62 159 GLY A C 1
ATOM 1211 O O . GLY A 1 159 ? -20.519 -3.420 14.370 1.00 80.62 159 GLY A O 1
ATOM 1212 N N . VAL A 1 160 ? -20.232 -1.201 14.421 1.00 90.31 160 VAL A N 1
ATOM 1213 C CA . VAL A 1 160 ? -20.239 -1.046 12.960 1.00 90.31 160 VAL A CA 1
ATOM 1214 C C . VAL A 1 160 ? -18.847 -1.351 12.420 1.00 90.31 160 VAL A C 1
ATOM 1216 O O . VAL A 1 160 ? -17.909 -0.621 12.734 1.00 90.31 160 VAL A O 1
ATOM 1219 N N . THR A 1 161 ? -18.726 -2.374 11.570 1.00 91.88 161 THR A N 1
ATOM 1220 C CA . THR A 1 161 ? -17.470 -2.712 10.885 1.00 91.88 161 THR A CA 1
ATOM 1221 C C . THR A 1 161 ? -17.000 -1.551 10.017 1.00 91.88 161 THR A C 1
ATOM 1223 O O . THR A 1 161 ? -17.713 -1.100 9.114 1.00 91.88 161 THR A O 1
ATOM 1226 N N . VAL A 1 162 ? -15.787 -1.071 10.280 1.00 94.56 162 VAL A N 1
ATOM 1227 C CA . VAL A 1 162 ? -15.182 0.040 9.544 1.00 94.56 162 VAL A CA 1
ATOM 1228 C C . VAL A 1 162 ? -14.294 -0.519 8.431 1.00 94.56 162 VAL A C 1
ATOM 1230 O O . VAL A 1 162 ? -13.325 -1.210 8.735 1.00 94.56 162 VAL A O 1
ATOM 1233 N N . PRO A 1 163 ? -14.589 -0.241 7.147 1.00 96.25 163 PRO A N 1
ATOM 1234 C CA . PRO A 1 163 ? -13.713 -0.668 6.070 1.00 96.25 163 PRO A CA 1
ATOM 1235 C C . PRO A 1 163 ? -12.427 0.167 6.044 1.00 96.25 163 PRO A C 1
ATOM 1237 O O . PRO A 1 163 ? -12.441 1.376 6.303 1.00 96.25 163 PRO A O 1
ATOM 1240 N N . VAL A 1 164 ? -11.324 -0.474 5.675 1.00 97.44 164 VAL A N 1
ATOM 1241 C CA . VAL A 1 164 ? -10.024 0.171 5.458 1.00 97.44 164 VAL A CA 1
ATOM 1242 C C . VAL A 1 164 ? -9.731 0.227 3.974 1.00 97.44 164 VAL A C 1
ATOM 1244 O O . VAL A 1 164 ? -9.792 -0.789 3.293 1.00 97.44 164 VAL A O 1
ATOM 1247 N N . LYS A 1 165 ? -9.410 1.410 3.457 1.00 97.31 165 LYS A N 1
ATOM 1248 C CA . LYS A 1 165 ? -8.991 1.583 2.069 1.00 97.31 165 LYS A CA 1
ATOM 1249 C C . LYS A 1 165 ? -7.488 1.364 1.968 1.00 97.31 165 LYS A C 1
ATOM 1251 O O . LYS A 1 165 ? -6.727 2.131 2.555 1.00 97.31 165 LYS A O 1
ATOM 1256 N N . ILE A 1 166 ? -7.081 0.357 1.206 1.00 97.75 166 ILE A N 1
ATOM 1257 C CA . ILE A 1 166 ? -5.690 0.169 0.803 1.00 97.75 166 ILE A CA 1
ATOM 1258 C C . ILE A 1 166 ? -5.431 1.070 -0.402 1.00 97.75 166 ILE A C 1
ATOM 1260 O O . ILE A 1 166 ? -6.140 1.029 -1.410 1.00 97.75 166 ILE A O 1
ATOM 1264 N N . VAL A 1 167 ? -4.442 1.938 -0.257 1.00 96.69 167 VAL A N 1
ATOM 1265 C CA . VAL A 1 167 ? -3.997 2.903 -1.251 1.00 96.69 167 VAL A CA 1
ATOM 1266 C C . VAL A 1 167 ? -2.747 2.344 -1.911 1.00 96.69 167 VAL A C 1
ATOM 1268 O O . VAL A 1 167 ? -1.759 2.039 -1.247 1.00 96.69 167 VAL A O 1
ATOM 1271 N N . VAL A 1 168 ? -2.814 2.227 -3.232 1.00 97.00 168 VAL A N 1
ATOM 1272 C CA . VAL A 1 168 ? -1.699 1.834 -4.093 1.00 97.00 168 VAL A CA 1
ATOM 1273 C C . VAL A 1 168 ? -1.340 3.051 -4.950 1.00 97.00 168 VAL A C 1
ATOM 1275 O O . VAL A 1 168 ? -2.265 3.720 -5.424 1.00 97.00 168 VAL A O 1
ATOM 1278 N N . PRO A 1 169 ? -0.048 3.365 -5.160 1.00 96.69 169 PRO A N 1
ATOM 1279 C CA . PRO A 1 169 ? 0.360 4.459 -6.031 1.00 96.69 169 PRO A CA 1
ATOM 1280 C C . PRO A 1 169 ? -0.270 4.340 -7.421 1.00 96.69 169 PRO A C 1
ATOM 1282 O O . PRO A 1 169 ? -0.190 3.293 -8.064 1.00 96.69 169 PRO A O 1
ATOM 1285 N N . GLU A 1 170 ? -0.879 5.424 -7.897 1.00 94.56 170 GLU A N 1
ATOM 1286 C CA . GLU A 1 170 ? -1.621 5.434 -9.164 1.00 94.56 170 GLU A CA 1
ATOM 1287 C C . GLU A 1 170 ? -0.735 5.067 -10.359 1.00 94.56 170 GLU A C 1
ATOM 1289 O O . GLU A 1 170 ? -1.123 4.235 -11.176 1.00 94.56 170 GLU A O 1
ATOM 1294 N N . GLN A 1 171 ? 0.504 5.566 -10.377 1.00 95.69 171 GLN A N 1
ATOM 1295 C CA . GLN A 1 171 ? 1.511 5.226 -11.388 1.00 95.69 171 GLN A CA 1
ATOM 1296 C C . GLN A 1 171 ? 1.770 3.713 -11.478 1.00 95.69 171 GLN A C 1
ATOM 1298 O O . GLN A 1 171 ? 1.944 3.164 -12.564 1.00 95.69 171 GLN A O 1
ATOM 1303 N N . TYR A 1 172 ? 1.757 3.008 -10.342 1.00 96.38 172 TYR A N 1
ATOM 1304 C CA . TYR A 1 172 ? 1.919 1.556 -10.330 1.00 96.38 172 TYR A CA 1
ATOM 1305 C C . TYR A 1 172 ? 0.680 0.852 -10.896 1.00 96.38 172 TYR A C 1
ATOM 1307 O O . TYR A 1 172 ? 0.795 -0.095 -11.670 1.00 96.38 172 TYR A O 1
ATOM 1315 N N . MET A 1 173 ? -0.519 1.341 -10.570 1.00 95.69 173 MET A N 1
ATOM 1316 C CA . MET A 1 173 ? -1.772 0.806 -11.113 1.00 95.69 173 MET A CA 1
ATOM 1317 C C . MET A 1 173 ? -1.896 1.034 -12.624 1.00 95.69 173 MET A C 1
ATOM 1319 O O . MET A 1 173 ? -2.438 0.191 -13.338 1.00 95.69 173 MET A O 1
ATOM 1323 N N . GLU A 1 174 ? -1.410 2.163 -13.137 1.00 93.94 174 GLU A N 1
ATOM 1324 C CA . GLU A 1 174 ? -1.287 2.426 -14.575 1.00 93.94 174 GLU A CA 1
ATOM 1325 C C . GLU A 1 174 ? -0.314 1.457 -15.246 1.00 93.94 174 GLU A C 1
ATOM 1327 O O . GLU A 1 174 ? -0.668 0.847 -16.256 1.00 93.94 174 GLU A O 1
ATOM 1332 N N . PHE A 1 175 ? 0.859 1.244 -14.645 1.00 93.94 175 PHE A N 1
ATOM 1333 C CA . PHE A 1 175 ? 1.835 0.266 -15.121 1.00 93.94 175 PHE A CA 1
ATOM 1334 C C . PHE A 1 175 ? 1.229 -1.142 -15.209 1.00 93.94 175 PHE A C 1
ATOM 1336 O O . PHE A 1 175 ? 1.296 -1.781 -16.260 1.00 93.94 175 PHE A O 1
ATOM 1343 N N . LEU A 1 176 ? 0.548 -1.607 -14.156 1.00 93.94 176 LEU A N 1
ATOM 1344 C CA . LEU A 1 176 ? -0.130 -2.907 -14.171 1.00 93.94 176 LEU A CA 1
ATOM 1345 C C . LEU A 1 176 ? -1.231 -2.983 -15.238 1.00 93.94 176 LEU A C 1
ATOM 1347 O O . LEU A 1 176 ? -1.383 -4.011 -15.899 1.00 93.94 176 LEU A O 1
ATOM 1351 N N . ARG A 1 177 ? -2.004 -1.909 -15.437 1.00 92.75 177 ARG A N 1
ATOM 1352 C CA . ARG A 1 177 ? -3.040 -1.834 -16.484 1.00 92.75 177 ARG A CA 1
ATOM 1353 C C . ARG A 1 177 ? -2.453 -1.896 -17.892 1.00 92.75 177 ARG A C 1
ATOM 1355 O O . ARG A 1 177 ? -3.069 -2.492 -18.774 1.00 92.75 177 ARG A O 1
ATOM 1362 N N . ALA A 1 178 ? -1.279 -1.311 -18.109 1.00 91.62 178 ALA A N 1
ATOM 1363 C CA . ALA A 1 178 ? -0.565 -1.408 -19.376 1.00 91.62 178 ALA A CA 1
ATOM 1364 C C . ALA A 1 178 ? -0.026 -2.831 -19.609 1.00 91.62 178 ALA A C 1
ATOM 1366 O O . ALA A 1 178 ? -0.185 -3.371 -20.699 1.00 91.62 178 ALA A O 1
ATOM 1367 N N . HIS A 1 179 ? 0.528 -3.468 -18.573 1.00 85.38 179 HIS A N 1
ATOM 1368 C CA . HIS A 1 179 ? 1.167 -4.785 -18.678 1.00 85.38 179 HIS A CA 1
ATOM 1369 C C . HIS A 1 179 ? 0.187 -5.970 -18.703 1.00 85.38 179 HIS A C 1
ATOM 1371 O O . HIS A 1 179 ? 0.471 -7.013 -19.293 1.00 85.38 179 HIS A O 1
ATOM 1377 N N . SER A 1 180 ? -0.980 -5.827 -18.070 1.00 81.88 180 SER A N 1
ATOM 1378 C CA . SER A 1 180 ? -2.039 -6.850 -18.070 1.00 81.88 180 SER A CA 1
ATOM 1379 C C . SER A 1 180 ? -2.775 -6.940 -19.407 1.00 81.88 180 SER A C 1
ATOM 1381 O O . SER A 1 180 ? -3.310 -7.997 -19.746 1.00 81.88 180 SER A O 1
ATOM 1383 N N . LYS A 1 181 ? -2.732 -5.876 -20.217 1.00 70.31 181 LYS A N 1
ATOM 1384 C CA . LYS A 1 181 ? -3.114 -5.901 -21.631 1.00 70.31 181 LYS A CA 1
ATOM 1385 C C . LYS A 1 181 ? -1.999 -6.548 -22.449 1.00 70.31 181 LYS A C 1
ATOM 1387 O O . LYS A 1 181 ? -1.427 -5.919 -23.336 1.00 70.31 181 LYS A O 1
ATOM 1392 N N . ARG A 1 182 ? -1.695 -7.825 -22.194 1.00 59.59 182 ARG A N 1
ATOM 1393 C CA . ARG A 1 182 ? -0.998 -8.608 -23.219 1.00 59.59 182 ARG A CA 1
ATOM 1394 C C . ARG A 1 182 ? -1.843 -8.501 -24.490 1.00 59.59 182 ARG A C 1
ATOM 1396 O O . ARG A 1 182 ? -3.050 -8.754 -24.409 1.00 59.59 182 ARG A O 1
ATOM 1403 N N . PRO A 1 183 ? -1.271 -8.098 -25.638 1.00 55.09 183 PRO A N 1
ATOM 1404 C CA . PRO A 1 183 ? -2.007 -8.166 -26.884 1.00 55.09 183 PRO A CA 1
ATOM 1405 C C . PRO A 1 183 ? -2.428 -9.623 -27.024 1.00 55.09 183 PRO A C 1
ATOM 1407 O O . PRO A 1 183 ? -1.577 -10.513 -27.049 1.00 55.09 183 PRO A O 1
ATOM 1410 N N . ALA A 1 184 ? -3.737 -9.882 -27.031 1.00 55.00 184 ALA A N 1
ATOM 1411 C CA . ALA A 1 184 ? -4.237 -11.183 -27.431 1.00 55.00 184 ALA A CA 1
ATOM 1412 C C . ALA A 1 184 ? -3.527 -11.499 -28.746 1.00 55.00 184 ALA A C 1
ATOM 1414 O O . ALA A 1 184 ? -3.619 -10.702 -29.685 1.00 55.00 184 ALA A O 1
ATOM 1415 N N . ALA A 1 185 ? -2.734 -12.577 -28.757 1.00 56.00 185 ALA A N 1
ATOM 1416 C CA . ALA A 1 185 ? -2.040 -13.034 -29.946 1.00 56.00 185 ALA A CA 1
ATOM 1417 C C . ALA A 1 185 ? -3.051 -12.960 -31.086 1.00 56.00 185 ALA A C 1
ATOM 1419 O O . ALA A 1 185 ? -4.110 -13.589 -31.005 1.00 56.00 185 ALA A O 1
ATOM 1420 N N . LYS A 1 186 ? -2.793 -12.072 -32.059 1.00 60.25 186 LYS A N 1
ATOM 1421 C CA . LYS A 1 186 ? -3.735 -11.800 -33.146 1.00 60.25 186 LYS A CA 1
ATOM 1422 C C . LYS A 1 186 ? -4.194 -13.158 -33.679 1.00 60.25 186 LYS A C 1
ATOM 1424 O O . LYS A 1 186 ? -3.321 -13.952 -34.042 1.00 60.25 186 LYS A O 1
ATOM 1429 N N . PRO A 1 187 ? -5.505 -13.467 -33.720 1.00 52.97 187 PRO A N 1
ATOM 1430 C CA . PRO A 1 187 ? -5.951 -14.688 -34.358 1.00 52.97 187 PRO A CA 1
ATOM 1431 C C . PRO A 1 187 ? -5.426 -14.653 -35.789 1.00 52.97 187 PRO A C 1
ATOM 1433 O O . PRO A 1 187 ? -5.709 -13.742 -36.572 1.00 52.97 187 PRO A O 1
ATOM 1436 N N . LYS A 1 188 ? -4.568 -15.623 -36.086 1.00 60.34 188 LYS A N 1
ATOM 1437 C CA . LYS A 1 188 ? -3.972 -15.864 -37.390 1.00 60.34 188 LYS A CA 1
ATOM 1438 C C . LYS A 1 188 ? -5.127 -16.187 -38.349 1.00 60.34 188 LYS A C 1
ATOM 1440 O O . LYS A 1 188 ? -5.525 -17.337 -38.469 1.00 60.34 188 LYS A O 1
ATOM 1445 N N . GLY A 1 189 ? -5.725 -15.171 -38.980 1.00 59.53 189 GLY A N 1
ATOM 1446 C CA . GLY A 1 189 ? -6.706 -15.368 -40.052 1.00 59.53 189 GLY A CA 1
ATOM 1447 C C . GLY A 1 189 ? -7.882 -14.392 -40.088 1.00 59.53 189 GLY A C 1
ATOM 1448 O O . GLY A 1 189 ? -8.940 -14.667 -39.539 1.00 59.53 189 GLY A O 1
ATOM 1449 N N . LYS A 1 190 ? -7.742 -13.309 -40.855 1.00 54.75 190 LYS A N 1
ATOM 1450 C CA . LYS A 1 190 ? -8.405 -13.097 -42.161 1.00 54.75 190 LYS A CA 1
ATOM 1451 C C . LYS A 1 190 ? -8.146 -11.653 -42.600 1.00 54.75 190 LYS A C 1
ATOM 1453 O O . LYS A 1 190 ? -8.390 -10.704 -41.867 1.00 54.75 190 LYS A O 1
ATOM 1458 N N . LYS A 1 191 ? -7.591 -11.534 -43.804 1.00 53.59 191 LYS A N 1
ATOM 1459 C CA . LYS A 1 191 ? -7.196 -10.294 -44.478 1.00 53.59 191 LYS A CA 1
ATOM 1460 C C . LYS A 1 191 ? -8.376 -9.304 -44.545 1.00 53.59 191 LYS A C 1
ATOM 1462 O O . LYS A 1 191 ? -9.416 -9.704 -45.068 1.00 53.59 191 LYS A O 1
ATOM 1467 N N . PRO A 1 192 ? -8.236 -8.026 -44.153 1.00 49.88 192 PRO A N 1
ATOM 1468 C CA . PRO A 1 192 ? -8.929 -6.965 -44.863 1.00 49.88 192 PRO A CA 1
ATOM 1469 C C . PRO A 1 192 ? -8.228 -6.777 -46.213 1.00 49.88 192 PRO A C 1
ATOM 1471 O O . PRO A 1 192 ? -7.001 -6.703 -46.302 1.00 49.88 192 PRO A O 1
ATOM 1474 N N . ALA A 1 193 ? -9.017 -6.803 -47.278 1.00 52.41 193 ALA A N 1
ATOM 1475 C CA . ALA A 1 193 ? -8.536 -6.591 -48.627 1.00 52.41 193 ALA A CA 1
ATOM 1476 C C . ALA A 1 193 ? -8.066 -5.137 -48.812 1.00 52.41 193 ALA A C 1
ATOM 1478 O O . ALA A 1 193 ? -8.781 -4.209 -48.448 1.00 52.41 193 ALA A O 1
ATOM 1479 N N . LEU A 1 194 ? -6.908 -5.013 -49.469 1.00 48.50 194 LEU A N 1
ATOM 1480 C CA . LEU A 1 194 ? -6.444 -3.878 -50.273 1.00 48.50 194 LEU A CA 1
ATOM 1481 C C . LEU A 1 194 ? -6.021 -2.598 -49.535 1.00 48.50 194 LEU A C 1
ATOM 1483 O O . LEU A 1 194 ? -6.804 -1.676 -49.348 1.00 48.50 194 LEU A O 1
ATOM 1487 N N . LEU A 1 195 ? -4.710 -2.481 -49.309 1.00 45.31 195 LEU A N 1
ATOM 1488 C CA . LEU A 1 195 ? -3.871 -1.603 -50.136 1.00 45.31 195 LEU A CA 1
ATOM 1489 C C . LEU A 1 195 ? -2.427 -2.133 -50.144 1.00 45.31 195 LEU A C 1
ATOM 1491 O O . LEU A 1 195 ? -1.801 -2.304 -49.103 1.00 45.31 195 LEU A O 1
ATOM 1495 N N . ASN A 1 196 ? -1.963 -2.458 -51.352 1.00 49.41 196 ASN A N 1
ATOM 1496 C CA . ASN A 1 196 ? -0.609 -2.887 -51.691 1.00 49.41 196 ASN A CA 1
ATOM 1497 C C . ASN A 1 196 ? 0.424 -1.822 -51.316 1.00 49.41 196 ASN A C 1
ATOM 1499 O O . ASN A 1 196 ? 0.321 -0.702 -51.807 1.00 49.41 196 ASN A O 1
ATOM 1503 N N . LEU A 1 197 ? 1.474 -2.226 -50.604 1.00 42.19 197 LEU A N 1
ATOM 1504 C CA . LEU A 1 197 ? 2.836 -1.747 -50.837 1.00 42.19 197 LEU A CA 1
ATOM 1505 C C . LEU A 1 197 ? 3.762 -2.959 -50.744 1.00 42.19 197 LEU A C 1
ATOM 1507 O O . LEU A 1 197 ? 4.253 -3.335 -49.684 1.00 42.19 197 LEU A O 1
ATOM 1511 N N . ASP A 1 198 ? 3.886 -3.605 -51.894 1.00 47.44 198 ASP A N 1
ATOM 1512 C CA . ASP A 1 198 ? 4.941 -4.544 -52.227 1.00 47.44 198 ASP A CA 1
ATOM 1513 C C . ASP A 1 198 ? 6.294 -3.830 -52.094 1.00 47.44 198 ASP A C 1
ATOM 1515 O O . ASP A 1 198 ? 6.599 -2.916 -52.860 1.00 47.44 198 ASP A O 1
ATOM 1519 N N . ASN A 1 199 ? 7.076 -4.215 -51.087 1.00 41.78 199 ASN A N 1
ATOM 1520 C CA . ASN A 1 199 ? 8.522 -4.254 -51.223 1.00 41.78 199 ASN A CA 1
ATOM 1521 C C . ASN A 1 199 ? 9.034 -5.475 -50.458 1.00 41.78 199 ASN A C 1
ATOM 1523 O O . ASN A 1 199 ? 8.868 -5.595 -49.244 1.00 41.78 199 ASN A O 1
ATOM 1527 N N . SER A 1 200 ? 9.580 -6.408 -51.224 1.00 48.25 200 SER A N 1
ATOM 1528 C CA . SER A 1 200 ? 10.079 -7.699 -50.777 1.00 48.25 200 SER A CA 1
ATOM 1529 C C . SER A 1 200 ? 11.461 -7.564 -50.136 1.00 48.25 200 SER A C 1
ATOM 1531 O O . SER A 1 200 ? 12.375 -7.074 -50.789 1.00 48.25 200 SER A O 1
ATOM 1533 N N . ASP A 1 201 ? 11.626 -8.088 -48.920 1.00 41.56 201 ASP A N 1
ATOM 1534 C CA . ASP A 1 201 ? 12.784 -8.927 -48.579 1.00 41.56 201 ASP A CA 1
ATOM 1535 C C . ASP A 1 201 ? 12.390 -9.930 -47.468 1.00 41.56 201 ASP A C 1
ATOM 1537 O O . ASP A 1 201 ? 11.935 -9.504 -46.400 1.00 41.56 201 ASP A O 1
ATOM 1541 N N . PRO A 1 202 ? 12.456 -11.253 -47.710 1.00 57.69 202 PRO A N 1
ATOM 1542 C CA . PRO A 1 202 ? 12.094 -12.275 -46.744 1.00 57.69 202 PRO A CA 1
ATOM 1543 C C . PRO A 1 202 ? 13.349 -12.914 -46.141 1.00 57.69 202 PRO A C 1
ATOM 1545 O O . PRO A 1 202 ? 13.778 -13.964 -46.611 1.00 57.69 202 PRO A O 1
ATOM 1548 N N . ASN A 1 203 ? 13.908 -12.331 -45.080 1.00 53.28 203 ASN A N 1
ATOM 1549 C CA . ASN A 1 203 ? 14.720 -13.089 -44.124 1.00 53.28 203 ASN A CA 1
ATOM 1550 C C . ASN A 1 203 ? 15.008 -12.272 -42.855 1.00 53.28 203 ASN A C 1
ATOM 1552 O O . ASN A 1 203 ? 15.853 -11.387 -42.895 1.00 53.28 203 ASN A O 1
ATOM 1556 N N . ASP A 1 204 ? 14.330 -12.574 -41.746 1.00 45.44 204 ASP A N 1
ATOM 1557 C CA . ASP A 1 204 ? 14.999 -12.669 -40.440 1.00 45.44 204 ASP A CA 1
ATOM 1558 C C . ASP A 1 204 ? 14.076 -13.399 -39.455 1.00 45.44 204 ASP A C 1
ATOM 1560 O O . ASP A 1 204 ? 13.051 -12.882 -38.998 1.00 45.44 204 ASP A O 1
ATOM 1564 N N . GLU A 1 205 ? 14.402 -14.662 -39.201 1.00 50.25 205 GLU A N 1
ATOM 1565 C CA . GLU A 1 205 ? 13.901 -15.409 -38.059 1.00 50.25 205 GLU A CA 1
ATOM 1566 C C . GLU A 1 205 ? 14.741 -15.024 -36.836 1.00 50.25 205 GLU A C 1
ATOM 1568 O O . GLU A 1 205 ? 15.948 -15.234 -36.850 1.00 50.25 205 GLU A O 1
ATOM 1573 N N . GLY A 1 206 ? 14.114 -14.571 -35.746 1.00 47.31 206 GLY A N 1
ATOM 1574 C CA . GLY A 1 206 ? 14.718 -14.733 -34.420 1.00 47.31 206 GLY A CA 1
ATOM 1575 C C . GLY A 1 206 ? 14.567 -13.578 -33.430 1.00 47.31 206 GLY A C 1
ATOM 1576 O O . GLY A 1 206 ? 14.865 -12.429 -33.718 1.00 47.31 206 GLY A O 1
ATOM 1577 N N . GLU A 1 207 ? 14.197 -13.961 -32.206 1.00 48.59 207 GLU A N 1
ATOM 1578 C CA . GLU A 1 207 ? 14.700 -13.365 -30.956 1.00 48.59 207 GLU A CA 1
ATOM 1579 C C . GLU A 1 207 ? 14.144 -12.003 -30.491 1.00 48.59 207 GLU A C 1
ATOM 1581 O O . GLU A 1 207 ? 14.873 -11.035 -30.280 1.00 48.59 207 GLU A O 1
ATOM 1586 N N . ASP A 1 208 ? 12.857 -11.975 -30.128 1.00 46.94 208 ASP A N 1
ATOM 1587 C CA . ASP A 1 208 ? 12.305 -10.945 -29.218 1.00 46.94 208 ASP A CA 1
ATOM 1588 C C . ASP A 1 208 ? 12.676 -11.202 -27.731 1.00 46.94 208 ASP A C 1
ATOM 1590 O O . ASP A 1 208 ? 12.371 -10.413 -26.842 1.00 46.94 208 ASP A O 1
ATOM 1594 N N . GLU A 1 209 ? 13.391 -12.296 -27.436 1.00 48.06 209 GLU A N 1
ATOM 1595 C CA . GLU A 1 209 ? 13.989 -12.567 -26.114 1.00 48.06 209 GLU A CA 1
ATOM 1596 C C . GLU A 1 209 ? 15.322 -11.821 -25.896 1.00 48.06 209 GLU A C 1
ATOM 1598 O O . GLU A 1 209 ? 15.781 -11.676 -24.764 1.00 48.06 209 GLU A O 1
ATOM 1603 N N . GLY A 1 210 ? 15.925 -11.272 -26.958 1.00 49.09 210 GLY A N 1
ATOM 1604 C CA . GLY A 1 210 ? 17.244 -10.636 -26.905 1.00 49.09 210 GLY A CA 1
ATOM 1605 C C . GLY A 1 210 ? 17.254 -9.162 -26.486 1.00 49.09 210 GLY A C 1
ATOM 1606 O O . GLY A 1 210 ? 18.330 -8.603 -26.268 1.00 49.09 210 GLY A O 1
ATOM 1607 N N . MET A 1 211 ? 16.099 -8.491 -26.375 1.00 53.78 211 MET A N 1
ATOM 1608 C CA . MET A 1 211 ? 16.074 -7.045 -26.098 1.00 53.78 211 MET A CA 1
ATOM 1609 C C . MET A 1 211 ? 16.484 -6.731 -24.648 1.00 53.78 211 MET A C 1
ATOM 1611 O O . MET A 1 211 ? 17.261 -5.804 -24.418 1.00 53.78 211 MET A O 1
ATOM 1615 N N . ALA A 1 212 ? 16.058 -7.558 -23.687 1.00 62.34 212 ALA A N 1
ATOM 1616 C CA . ALA A 1 212 ? 16.412 -7.403 -22.274 1.00 62.34 212 ALA A CA 1
ATOM 1617 C C . ALA A 1 212 ? 17.887 -7.752 -21.988 1.00 62.34 212 ALA A C 1
ATOM 1619 O O . ALA A 1 212 ? 18.548 -7.086 -21.188 1.00 62.34 212 ALA A O 1
ATOM 1620 N N . GLU A 1 213 ? 18.441 -8.767 -22.661 1.00 67.25 213 GLU A N 1
ATOM 1621 C CA . GLU A 1 213 ? 19.864 -9.105 -22.528 1.00 67.25 213 GLU A CA 1
ATOM 1622 C C . GLU A 1 213 ? 20.772 -8.081 -23.214 1.00 67.25 213 GLU A C 1
ATOM 1624 O O . GLU A 1 213 ? 21.791 -7.693 -22.635 1.00 67.25 213 GLU A O 1
ATOM 1629 N N . LYS A 1 214 ? 20.384 -7.566 -24.390 1.00 67.69 214 LYS A N 1
ATOM 1630 C CA . LYS A 1 214 ? 21.081 -6.441 -25.035 1.00 67.69 214 LYS A CA 1
ATOM 1631 C C . LYS A 1 214 ? 21.104 -5.218 -24.130 1.00 67.69 214 LYS A C 1
ATOM 1633 O O . LYS A 1 214 ? 22.164 -4.628 -23.943 1.00 67.69 214 LYS A O 1
ATOM 1638 N N . GLU A 1 215 ? 19.975 -4.867 -23.520 1.00 69.44 215 GLU A N 1
ATOM 1639 C CA . GLU A 1 215 ? 19.877 -3.736 -22.594 1.00 69.44 215 GLU A CA 1
ATOM 1640 C C . GLU A 1 215 ? 20.846 -3.875 -21.406 1.00 69.44 215 GLU A C 1
ATOM 1642 O O . GLU A 1 215 ? 21.572 -2.932 -21.071 1.00 69.44 215 GLU A O 1
ATOM 1647 N N . LYS A 1 216 ? 20.936 -5.078 -20.827 1.00 76.56 216 LYS A N 1
ATOM 1648 C CA . LYS A 1 216 ? 21.892 -5.404 -19.759 1.00 76.56 216 LYS A CA 1
ATOM 1649 C C . LYS A 1 216 ? 23.349 -5.332 -20.239 1.00 76.56 216 LYS A C 1
ATOM 1651 O O . LYS A 1 216 ? 24.217 -4.834 -19.516 1.00 76.56 216 LYS A O 1
ATOM 1656 N N . GLY A 1 217 ? 23.623 -5.779 -21.464 1.00 77.25 217 GLY A N 1
ATOM 1657 C CA . GLY A 1 217 ? 24.925 -5.637 -22.118 1.00 77.25 217 GLY A CA 1
ATOM 1658 C C . GLY A 1 217 ? 25.337 -4.171 -22.265 1.00 77.25 217 GLY A C 1
ATOM 1659 O O . GLY A 1 217 ? 26.437 -3.793 -21.863 1.00 77.25 217 GLY A O 1
ATOM 1660 N N . PHE A 1 218 ? 24.425 -3.318 -22.729 1.00 73.12 218 PHE A N 1
ATOM 1661 C CA . PHE A 1 218 ? 24.683 -1.886 -22.867 1.00 73.12 218 PHE A CA 1
ATOM 1662 C C . PHE A 1 218 ? 24.907 -1.195 -21.521 1.00 73.12 218 PHE A C 1
ATOM 1664 O O . PHE A 1 218 ? 25.808 -0.365 -21.426 1.00 73.12 218 PHE A O 1
ATOM 1671 N N . LEU A 1 219 ? 24.177 -1.571 -20.464 1.00 75.19 219 LEU A N 1
ATOM 1672 C CA . LEU A 1 219 ? 24.422 -1.046 -19.114 1.00 75.19 219 LEU A CA 1
ATOM 1673 C C . LEU A 1 219 ? 25.828 -1.362 -18.618 1.00 75.19 219 LEU A C 1
ATOM 1675 O O . LEU A 1 219 ? 26.545 -0.466 -18.181 1.00 75.19 219 LEU A O 1
ATOM 1679 N N . THR A 1 220 ? 26.252 -2.619 -18.742 1.00 80.06 220 THR A N 1
ATOM 1680 C CA . THR A 1 220 ? 27.597 -3.021 -18.303 1.00 80.06 220 THR A CA 1
ATOM 1681 C C . THR A 1 220 ? 28.707 -2.358 -19.125 1.00 80.06 220 THR A C 1
ATOM 1683 O O . THR A 1 220 ? 29.768 -2.037 -18.586 1.00 80.06 220 THR A O 1
ATOM 1686 N N . GLN A 1 221 ? 28.483 -2.107 -20.418 1.00 79.75 221 GLN A N 1
ATOM 1687 C CA . GLN A 1 221 ? 29.425 -1.370 -21.262 1.00 79.75 221 GLN A CA 1
ATOM 1688 C C . GLN A 1 221 ? 29.475 0.119 -20.891 1.00 79.75 221 GLN A C 1
ATOM 1690 O O . GLN A 1 221 ? 30.558 0.705 -20.815 1.00 79.75 221 GLN A O 1
ATOM 1695 N N . LEU A 1 222 ? 28.324 0.717 -20.588 1.00 74.88 222 LEU A N 1
ATOM 1696 C CA . LEU A 1 222 ? 28.217 2.102 -20.151 1.00 74.88 222 LEU A CA 1
ATOM 1697 C C . LEU A 1 222 ? 28.928 2.324 -18.810 1.00 74.88 222 LEU A C 1
ATOM 1699 O O . LEU A 1 222 ? 29.751 3.233 -18.699 1.00 74.88 222 LEU A O 1
ATOM 1703 N N . GLU A 1 223 ? 28.704 1.442 -17.834 1.00 78.06 223 GLU A N 1
ATOM 1704 C CA . GLU A 1 223 ? 29.389 1.470 -16.537 1.00 78.06 223 GLU A CA 1
ATOM 1705 C C . GLU A 1 223 ? 30.908 1.361 -16.696 1.00 78.06 223 GLU A C 1
ATOM 1707 O O . GLU A 1 223 ? 31.649 2.145 -16.103 1.00 78.06 223 GLU A O 1
ATOM 1712 N N . LYS A 1 224 ? 31.397 0.451 -17.551 1.00 78.19 224 LYS A N 1
ATOM 1713 C CA . LYS A 1 224 ? 32.837 0.338 -17.845 1.00 78.19 224 LYS A CA 1
ATOM 1714 C C . LYS A 1 224 ? 33.421 1.621 -18.431 1.00 78.19 224 LYS A C 1
ATOM 1716 O O . LYS A 1 224 ? 34.570 1.946 -18.147 1.00 78.19 224 LYS A O 1
ATOM 1721 N N . THR A 1 225 ? 32.654 2.337 -19.248 1.00 74.19 225 THR A N 1
ATOM 1722 C CA . THR A 1 225 ? 33.136 3.547 -19.927 1.00 74.19 225 THR A CA 1
ATOM 1723 C C . THR A 1 225 ? 33.109 4.757 -18.989 1.00 74.19 225 THR A C 1
ATOM 1725 O O . THR A 1 225 ? 34.052 5.545 -18.969 1.00 74.19 225 THR A O 1
ATOM 1728 N N . LEU A 1 226 ? 32.063 4.882 -18.166 1.00 73.50 226 LEU A N 1
ATOM 1729 C CA . LEU A 1 226 ? 31.865 6.017 -17.261 1.00 73.50 226 LEU A CA 1
ATOM 1730 C C . LEU A 1 226 ? 32.647 5.902 -15.943 1.00 73.50 226 LEU A C 1
ATOM 1732 O O . LEU A 1 226 ? 33.000 6.932 -15.370 1.00 73.50 226 LEU A O 1
ATOM 1736 N N . ASN A 1 227 ? 32.981 4.690 -15.482 1.00 74.69 227 ASN A N 1
ATOM 1737 C CA . ASN A 1 227 ? 33.744 4.486 -14.240 1.00 74.69 227 ASN A CA 1
ATOM 1738 C C . ASN A 1 227 ? 35.247 4.805 -14.364 1.00 74.69 227 ASN A C 1
ATOM 1740 O O . ASN A 1 227 ? 35.950 4.822 -13.356 1.00 74.69 227 ASN A O 1
ATOM 1744 N N . ASN A 1 228 ? 35.750 5.084 -15.571 1.00 74.94 228 ASN A N 1
ATOM 1745 C CA . ASN A 1 228 ? 37.172 5.350 -15.824 1.00 74.94 228 ASN A CA 1
ATOM 1746 C C . ASN A 1 228 ? 37.545 6.840 -15.780 1.00 74.94 228 ASN A C 1
ATOM 1748 O O . ASN A 1 228 ? 38.601 7.246 -16.271 1.00 74.94 228 ASN A O 1
ATOM 1752 N N . CYS A 1 229 ? 36.699 7.682 -15.189 1.00 82.75 229 CYS A N 1
ATOM 1753 C CA . CYS A 1 229 ? 37.042 9.079 -14.998 1.00 82.75 229 CYS A CA 1
ATOM 1754 C C . CYS A 1 229 ? 38.186 9.236 -13.979 1.00 82.75 229 CYS A C 1
ATOM 1756 O O . CYS A 1 229 ? 37.992 9.054 -12.777 1.00 82.75 229 CYS A O 1
ATOM 1758 N N . GLN A 1 230 ? 39.359 9.675 -14.446 1.00 83.50 230 GLN A N 1
ATOM 1759 C CA . GLN A 1 230 ? 40.532 9.910 -13.591 1.00 83.50 230 GLN A CA 1
ATOM 1760 C C . GLN A 1 230 ? 40.304 10.974 -12.502 1.00 83.50 230 GLN A C 1
ATOM 1762 O O . GLN A 1 230 ? 40.964 10.933 -11.469 1.00 83.50 230 GLN A O 1
ATOM 1767 N N . ARG A 1 231 ? 39.374 11.921 -12.710 1.00 84.06 231 ARG A N 1
ATOM 1768 C CA . ARG A 1 231 ? 39.067 12.992 -11.742 1.00 84.06 231 ARG A CA 1
ATOM 1769 C C . ARG A 1 231 ? 37.973 12.636 -10.737 1.00 84.06 231 ARG A C 1
ATOM 1771 O O . ARG A 1 231 ? 38.007 13.137 -9.619 1.00 84.06 231 ARG A O 1
ATOM 1778 N N . CYS A 1 232 ? 36.995 11.819 -11.124 1.00 86.12 232 CYS A N 1
ATOM 1779 C CA . CYS A 1 232 ? 35.821 11.524 -10.292 1.00 86.12 232 CYS A CA 1
ATOM 1780 C C . CYS A 1 232 ? 35.909 10.166 -9.580 1.00 86.12 232 CYS A C 1
ATOM 1782 O O . CYS A 1 232 ? 35.166 9.938 -8.624 1.00 86.12 232 CYS A O 1
ATOM 1784 N N . GLY A 1 233 ? 36.830 9.295 -10.008 1.00 81.56 233 GLY A N 1
ATOM 1785 C CA . GLY A 1 233 ? 36.997 7.951 -9.465 1.00 81.56 233 GLY A CA 1
ATOM 1786 C C . GLY A 1 233 ? 35.854 7.005 -9.846 1.00 81.56 233 GLY A C 1
ATOM 1787 O O . GLY A 1 233 ? 34.930 7.364 -10.570 1.00 81.56 233 GLY A O 1
ATOM 1788 N N . THR A 1 234 ? 35.899 5.780 -9.323 1.00 78.88 234 THR A N 1
ATOM 1789 C CA . THR A 1 234 ? 34.947 4.700 -9.648 1.00 78.88 234 THR A CA 1
ATOM 1790 C C . THR A 1 234 ? 33.576 4.846 -8.981 1.00 78.88 234 THR A C 1
ATOM 1792 O O . THR A 1 234 ? 32.665 4.081 -9.278 1.00 78.88 234 THR A O 1
ATOM 1795 N N . SER A 1 235 ? 33.414 5.808 -8.067 1.00 76.50 235 SER A N 1
ATOM 1796 C CA . SER A 1 235 ? 32.195 5.974 -7.263 1.00 76.50 235 SER A CA 1
ATOM 1797 C C . SER A 1 235 ? 31.162 6.921 -7.884 1.00 76.50 235 SER A C 1
ATOM 1799 O O . SER A 1 235 ? 30.053 7.019 -7.355 1.00 76.50 235 SER A O 1
ATOM 1801 N N . LYS A 1 236 ? 31.507 7.674 -8.936 1.00 80.50 236 LYS A N 1
ATOM 1802 C CA . LYS A 1 236 ? 30.637 8.717 -9.499 1.00 80.50 236 LYS A CA 1
ATOM 1803 C C . LYS A 1 236 ? 30.632 8.658 -11.019 1.00 80.50 236 LYS A C 1
ATOM 1805 O O . LYS A 1 236 ? 31.677 8.766 -11.651 1.00 80.50 236 LYS A O 1
ATOM 1810 N N . TRP A 1 237 ? 29.441 8.563 -11.601 1.00 82.81 237 TRP A N 1
ATOM 1811 C CA . TRP A 1 237 ? 29.258 8.675 -13.044 1.00 82.81 237 TRP A CA 1
ATOM 1812 C C . TRP A 1 237 ? 29.271 10.142 -13.447 1.00 82.81 237 TRP A C 1
ATOM 1814 O O . TRP A 1 237 ? 28.445 10.930 -12.984 1.00 82.81 237 TRP A O 1
ATOM 1824 N N . CYS A 1 238 ? 30.196 10.518 -14.324 1.00 87.69 238 CYS A N 1
ATOM 1825 C CA . CYS A 1 238 ? 30.273 11.876 -14.840 1.00 87.69 238 CYS A CA 1
ATOM 1826 C C . CYS A 1 238 ? 30.413 11.893 -16.362 1.00 87.69 238 CYS A C 1
ATOM 1828 O O . CYS A 1 238 ? 31.076 11.035 -16.945 1.00 87.69 238 CYS A O 1
ATOM 1830 N N . LYS A 1 239 ? 29.844 12.918 -16.996 1.00 86.69 239 LYS A N 1
ATOM 1831 C CA . LYS A 1 239 ? 30.113 13.280 -18.389 1.00 86.69 239 LYS A CA 1
ATOM 1832 C C . LYS A 1 239 ? 31.066 14.469 -18.436 1.00 86.69 239 LYS A C 1
ATOM 1834 O O . LYS A 1 239 ? 30.958 15.364 -17.606 1.00 86.69 239 LYS A O 1
ATOM 1839 N N . ILE A 1 240 ? 31.935 14.505 -19.441 1.00 86.12 240 ILE A N 1
ATOM 1840 C CA . ILE A 1 240 ? 32.733 15.689 -19.767 1.00 86.12 240 ILE A CA 1
ATOM 1841 C C . ILE A 1 240 ? 31.926 16.578 -20.729 1.00 86.12 240 ILE A C 1
ATOM 1843 O O . ILE A 1 240 ? 31.476 16.111 -21.780 1.00 86.12 240 ILE A O 1
ATOM 1847 N N . ASP A 1 241 ? 31.668 17.829 -20.346 1.00 87.00 241 ASP A N 1
ATOM 1848 C CA . ASP A 1 241 ? 31.003 18.817 -21.202 1.00 87.00 241 ASP A CA 1
ATOM 1849 C C . ASP A 1 241 ? 31.933 19.323 -22.328 1.00 87.00 241 ASP A C 1
ATOM 1851 O O . ASP A 1 241 ? 33.107 18.960 -22.405 1.00 87.00 241 ASP A O 1
ATOM 1855 N N . GLN A 1 242 ? 31.423 20.171 -23.229 1.00 87.69 242 GLN A N 1
ATOM 1856 C CA . GLN A 1 242 ? 32.248 20.757 -24.301 1.00 87.69 242 GLN A CA 1
ATOM 1857 C C . GLN A 1 242 ? 33.380 21.659 -23.773 1.00 87.69 242 GLN A C 1
ATOM 1859 O O . GLN A 1 242 ? 34.339 21.917 -24.495 1.00 87.69 242 GLN A O 1
ATOM 1864 N N . GLY A 1 243 ? 33.278 22.130 -22.528 1.00 89.06 243 GLY A N 1
ATOM 1865 C CA . GLY A 1 243 ? 34.294 22.923 -21.841 1.00 89.06 243 GLY A CA 1
ATOM 1866 C C . GLY A 1 243 ? 35.311 22.089 -21.055 1.00 89.06 243 GLY A C 1
ATOM 1867 O O . GLY A 1 243 ? 36.185 22.666 -20.414 1.00 89.06 243 GLY A O 1
ATOM 1868 N N . GLY A 1 244 ? 35.223 20.755 -21.080 1.00 87.75 244 GLY A N 1
ATOM 1869 C CA . GLY A 1 244 ? 36.106 19.879 -20.308 1.00 87.75 244 GLY A CA 1
ATOM 1870 C C . GLY A 1 244 ? 35.736 19.739 -18.824 1.00 87.75 244 GLY A C 1
ATOM 1871 O O . GLY A 1 244 ? 36.507 19.156 -18.057 1.00 87.75 244 GLY A O 1
ATOM 1872 N N . ASN A 1 245 ? 34.582 20.249 -18.388 1.00 90.50 245 ASN A N 1
ATOM 1873 C CA . ASN A 1 245 ? 34.103 20.115 -17.015 1.00 90.50 245 ASN A CA 1
ATOM 1874 C C . ASN A 1 245 ? 33.363 18.798 -16.809 1.00 90.50 245 ASN A C 1
ATOM 1876 O O . ASN A 1 245 ? 32.660 18.302 -17.689 1.00 90.50 245 ASN A O 1
ATOM 1880 N N . HIS A 1 246 ? 33.477 18.259 -15.599 1.00 88.94 246 HIS A N 1
ATOM 1881 C CA . HIS A 1 246 ? 32.799 17.031 -15.210 1.00 88.94 246 HIS A CA 1
ATOM 1882 C C . HIS A 1 246 ? 31.418 17.349 -14.640 1.00 88.94 246 HIS A C 1
ATOM 1884 O O . HIS A 1 246 ? 31.296 18.000 -13.605 1.00 88.94 246 HIS A O 1
ATOM 1890 N N . VAL A 1 247 ? 30.379 16.842 -15.293 1.00 89.56 247 VAL A N 1
ATOM 1891 C CA . VAL A 1 247 ? 28.991 16.926 -14.839 1.00 89.56 247 VAL A CA 1
ATOM 1892 C C . VAL A 1 247 ? 28.591 15.567 -14.281 1.00 89.56 247 VAL A C 1
ATOM 1894 O O . VAL A 1 247 ? 28.552 14.582 -15.020 1.00 89.56 247 VAL A O 1
ATOM 1897 N N . ASN A 1 248 ? 28.305 15.504 -12.978 1.00 89.25 248 ASN A N 1
ATOM 1898 C CA . ASN A 1 248 ? 27.818 14.280 -12.342 1.00 89.25 248 ASN A CA 1
ATOM 1899 C C . ASN A 1 248 ? 26.416 13.950 -12.853 1.00 89.25 248 ASN A C 1
ATOM 1901 O O . ASN A 1 248 ? 25.521 14.795 -12.826 1.00 89.25 248 ASN A O 1
ATOM 1905 N N . LEU A 1 249 ? 26.231 12.714 -13.300 1.00 85.12 249 LEU A N 1
ATOM 1906 C CA . LEU A 1 249 ? 24.951 12.226 -13.786 1.00 85.12 249 LEU A CA 1
ATOM 1907 C C . LEU A 1 249 ? 24.160 11.617 -12.632 1.00 85.12 249 LEU A C 1
ATOM 1909 O O . LEU A 1 249 ? 24.669 10.807 -11.857 1.00 85.12 249 LEU A O 1
ATOM 1913 N N . THR A 1 250 ? 22.888 11.988 -12.537 1.00 85.56 250 THR A N 1
ATOM 1914 C CA . THR A 1 250 ? 21.933 11.287 -11.671 1.00 85.56 250 THR A CA 1
ATOM 1915 C C . THR A 1 250 ? 21.556 9.935 -12.279 1.00 85.56 250 THR A C 1
ATOM 1917 O O . THR A 1 250 ? 21.617 9.754 -13.496 1.00 85.56 250 THR A O 1
ATOM 1920 N N . PHE A 1 251 ? 21.095 8.995 -11.448 1.00 80.88 251 PHE A N 1
ATOM 1921 C CA . PHE A 1 251 ? 20.639 7.675 -11.906 1.00 80.88 251 PHE A CA 1
ATOM 1922 C C . PHE A 1 251 ? 19.579 7.771 -13.021 1.00 80.88 251 PHE A C 1
ATOM 1924 O O . PHE A 1 251 ? 19.663 7.078 -14.029 1.00 80.88 251 PHE A O 1
ATOM 1931 N N . ASN A 1 252 ? 18.633 8.708 -12.903 1.00 82.56 252 ASN A N 1
ATOM 1932 C CA . ASN A 1 252 ? 17.593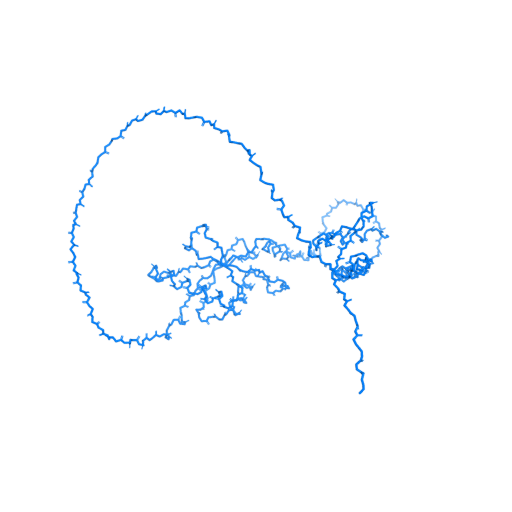 8.902 -13.917 1.00 82.56 252 ASN A CA 1
ATOM 1933 C C . ASN A 1 252 ? 18.153 9.429 -15.250 1.00 82.56 252 ASN A C 1
ATOM 1935 O O . ASN A 1 252 ? 17.691 9.022 -16.313 1.00 82.56 252 ASN A O 1
ATOM 1939 N N . GLN A 1 253 ? 19.157 10.313 -15.211 1.00 83.44 253 GLN A N 1
ATOM 1940 C CA . GLN A 1 253 ? 19.833 10.793 -16.423 1.00 83.44 253 GLN A CA 1
ATOM 1941 C C . GLN A 1 253 ? 20.644 9.677 -17.083 1.00 83.44 253 GLN A C 1
ATOM 1943 O O . GLN A 1 253 ? 20.648 9.574 -18.304 1.00 83.44 253 GLN A O 1
ATOM 1948 N N . HIS A 1 254 ? 21.272 8.817 -16.281 1.00 80.50 254 HIS A N 1
ATOM 1949 C CA . HIS A 1 254 ? 21.999 7.646 -16.759 1.00 80.50 254 HIS A CA 1
ATOM 1950 C C . HIS A 1 254 ? 21.075 6.675 -17.515 1.00 80.50 254 HIS A C 1
ATOM 1952 O O . HIS A 1 254 ? 21.339 6.353 -18.672 1.00 80.50 254 HIS A O 1
ATOM 1958 N N . CYS A 1 255 ? 19.936 6.299 -16.923 1.00 78.81 255 CYS A N 1
ATOM 1959 C CA . CYS A 1 255 ? 18.940 5.445 -17.582 1.00 78.81 255 CYS A CA 1
ATOM 1960 C C . CYS A 1 255 ? 18.335 6.096 -18.837 1.00 78.81 255 CYS A C 1
ATOM 1962 O O . CYS A 1 255 ? 18.100 5.420 -19.834 1.00 78.81 255 CYS A O 1
ATOM 1964 N N . GLY A 1 256 ? 18.119 7.415 -18.830 1.00 80.00 256 GLY A N 1
ATOM 1965 C CA . GLY A 1 256 ? 17.573 8.129 -19.989 1.00 80.00 256 GLY A CA 1
ATOM 1966 C C . GLY A 1 256 ? 18.511 8.187 -21.200 1.00 80.00 256 GLY A C 1
ATOM 1967 O O . GLY A 1 256 ? 18.054 8.437 -22.311 1.00 80.00 256 GLY A O 1
ATOM 1968 N N . TRP A 1 257 ? 19.816 7.976 -21.008 1.00 73.06 257 TRP A N 1
ATOM 1969 C CA . TRP A 1 257 ? 20.827 8.067 -22.072 1.00 73.06 257 TRP A CA 1
ATOM 1970 C C . TRP A 1 257 ? 21.179 6.718 -22.690 1.00 73.06 257 TRP A C 1
ATOM 1972 O O . TRP A 1 257 ? 21.740 6.663 -23.785 1.00 73.06 257 TRP A O 1
ATOM 1982 N N . GLN A 1 258 ? 20.800 5.637 -22.018 1.00 71.00 258 GLN A N 1
ATOM 1983 C CA . GLN A 1 258 ? 20.973 4.265 -22.475 1.00 71.00 258 GLN A CA 1
ATOM 1984 C C . GLN A 1 258 ? 20.445 4.037 -23.908 1.00 71.00 258 GLN A C 1
ATOM 1986 O O . GLN A 1 258 ? 21.180 3.458 -24.705 1.00 71.00 258 GLN A O 1
ATOM 1991 N N . PRO A 1 259 ? 19.260 4.557 -24.304 1.00 67.44 259 PRO A N 1
ATOM 1992 C CA . PRO A 1 259 ? 18.751 4.391 -25.669 1.00 67.44 259 PRO A CA 1
ATOM 1993 C C . PRO A 1 259 ? 19.436 5.289 -26.712 1.00 67.44 259 PRO A C 1
ATOM 1995 O O . PRO A 1 259 ? 19.329 5.033 -27.904 1.00 67.44 259 PRO A O 1
ATOM 1998 N N . ALA A 1 260 ? 20.103 6.372 -26.301 1.00 65.25 260 ALA A N 1
ATOM 1999 C CA . ALA A 1 260 ? 20.746 7.306 -27.232 1.00 65.25 260 ALA A CA 1
ATOM 2000 C C . ALA A 1 260 ? 22.128 6.810 -27.687 1.00 65.25 260 ALA A C 1
ATOM 2002 O O . ALA A 1 260 ? 22.578 7.104 -28.795 1.00 65.25 260 ALA A O 1
ATOM 2003 N N . LEU A 1 261 ? 22.799 6.032 -26.837 1.00 62.25 261 LEU A N 1
ATOM 2004 C CA . LEU A 1 261 ? 24.127 5.489 -27.113 1.00 62.25 261 LEU A CA 1
ATOM 2005 C C . LEU A 1 261 ? 24.091 4.224 -27.981 1.00 62.25 261 LEU A C 1
ATOM 2007 O O . LEU A 1 261 ? 25.108 3.873 -28.569 1.00 62.25 261 LEU A O 1
ATOM 2011 N N . THR A 1 262 ? 22.928 3.586 -28.132 1.00 57.47 262 THR A N 1
ATOM 2012 C CA . THR A 1 262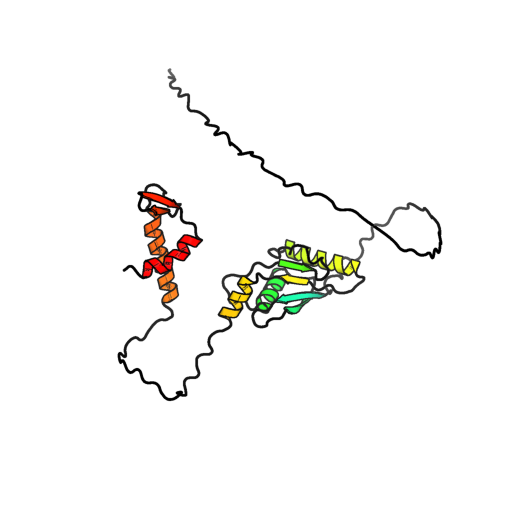 ? 22.737 2.425 -29.017 1.00 57.47 262 THR A CA 1
ATOM 2013 C C . THR A 1 262 ? 22.580 2.790 -30.497 1.00 57.47 262 THR A C 1
ATOM 2015 O O . THR A 1 262 ? 22.737 1.918 -31.342 1.00 57.47 262 THR A O 1
ATOM 2018 N N . VAL A 1 263 ? 22.304 4.059 -30.832 1.00 54.41 263 VAL A N 1
ATOM 2019 C CA . VAL A 1 263 ? 22.066 4.525 -32.220 1.00 54.41 263 VAL A CA 1
ATOM 2020 C C . VAL A 1 263 ? 23.319 5.146 -32.861 1.00 54.41 263 VAL A C 1
ATOM 2022 O O . VAL A 1 263 ? 23.332 5.440 -34.050 1.00 54.41 263 VAL A O 1
ATOM 2025 N N . SER A 1 264 ? 24.389 5.354 -32.091 1.00 44.47 264 SER A N 1
ATOM 2026 C CA . SER A 1 264 ? 25.571 6.114 -32.537 1.00 44.47 264 SER A CA 1
ATOM 2027 C C . SER A 1 264 ? 26.752 5.241 -32.994 1.00 44.47 264 SER A C 1
ATOM 2029 O O . SER A 1 264 ? 27.891 5.704 -32.919 1.00 44.47 264 SER A O 1
ATOM 2031 N N . HIS A 1 265 ? 26.505 3.999 -33.427 1.00 42.84 265 HIS A N 1
ATOM 2032 C CA . HIS A 1 265 ? 27.550 3.053 -33.836 1.00 42.84 265 HIS A CA 1
ATOM 2033 C C . HIS A 1 265 ? 27.521 2.723 -35.327 1.00 42.84 265 HIS A C 1
ATOM 2035 O O . HIS A 1 265 ? 26.407 2.604 -35.883 1.00 42.84 265 HIS A O 1
#

Organism: NCBI:txid139825